Protein AF-A0A379T5A9-F1 (afdb_monomer_lite)

Radius of gyration: 20.95 Å; chains: 1; bounding box: 47×44×61 Å

Sequence (231 aa):
MHNWKPVWPDLYPALGKAYREINNYYNGSAKVDSKQEKVDFFVVNASKYSGHDLRKFFTHWGVDYSTDADNQITAMNLPQVIEPSGTVSATLEKRADQTQVEAYATIKNADTHYNTGFVTNTSTIGPTSLVWNGGLYQSTPLYVQVVDTKNRNFIVKLYGQRTAGYCEPYTLNTAGACNSGSDTTVTIRYDSSNNQDLPAGEYHGVLHLIARDWHNDNWSENVNFNIHINN

Organism: NCBI:txid59203

Structure (mmCIF, N/CA/C/O backbone):
data_AF-A0A379T5A9-F1
#
_entry.id   AF-A0A379T5A9-F1
#
loop_
_atom_site.group_PDB
_atom_site.id
_atom_site.type_symbol
_atom_site.label_atom_id
_atom_site.label_alt_id
_atom_site.label_comp_id
_atom_site.label_asym_id
_atom_site.label_entity_id
_atom_site.label_seq_id
_atom_site.pdbx_PDB_ins_code
_atom_site.Cartn_x
_atom_site.Cartn_y
_atom_site.Cartn_z
_atom_site.occupancy
_atom_site.B_iso_or_equiv
_atom_site.auth_seq_id
_atom_site.auth_comp_id
_atom_site.auth_asym_id
_atom_site.auth_atom_id
_atom_site.pdbx_PDB_model_num
ATOM 1 N N . MET A 1 1 ? 12.265 2.251 25.965 1.00 29.36 1 MET A N 1
ATOM 2 C CA . MET A 1 1 ? 10.854 1.895 25.709 1.00 29.36 1 MET A CA 1
ATOM 3 C C . MET A 1 1 ? 10.663 1.870 24.203 1.00 29.36 1 MET A C 1
ATOM 5 O O . MET A 1 1 ? 10.841 2.900 23.570 1.00 29.36 1 MET A O 1
ATOM 9 N N . HIS A 1 2 ? 10.457 0.692 23.616 1.00 28.67 2 HIS A N 1
ATOM 10 C CA . HIS A 1 2 ? 10.205 0.555 22.180 1.00 28.67 2 HIS A CA 1
ATOM 11 C C . HIS A 1 2 ? 8.736 0.932 21.943 1.00 28.67 2 HIS A C 1
ATOM 13 O O . HIS A 1 2 ? 7.848 0.210 22.390 1.00 28.67 2 HIS A O 1
ATOM 19 N N . ASN A 1 3 ? 8.478 2.080 21.313 1.00 32.59 3 ASN A N 1
ATOM 20 C CA . ASN A 1 3 ? 7.129 2.468 20.902 1.00 32.59 3 ASN A CA 1
ATOM 21 C C . ASN A 1 3 ? 6.697 1.558 19.750 1.00 32.59 3 ASN A C 1
ATOM 23 O O . ASN A 1 3 ? 6.966 1.840 18.584 1.00 32.59 3 ASN A O 1
ATOM 27 N N . TRP A 1 4 ? 6.057 0.443 20.092 1.00 38.91 4 TRP A N 1
ATOM 28 C CA . TRP A 1 4 ? 5.357 -0.408 19.140 1.00 38.91 4 TRP A CA 1
ATOM 29 C C . TRP A 1 4 ? 4.147 0.375 18.617 1.00 38.91 4 TRP A C 1
ATOM 31 O O . TRP A 1 4 ? 3.129 0.479 19.298 1.00 38.91 4 TRP A O 1
ATOM 41 N N . LYS A 1 5 ? 4.277 0.988 17.436 1.00 48.03 5 LYS A N 1
ATOM 42 C CA . LYS A 1 5 ? 3.122 1.454 16.663 1.00 48.03 5 LYS A CA 1
ATOM 43 C C . LYS A 1 5 ? 2.556 0.227 15.946 1.00 48.03 5 LYS A C 1
ATOM 45 O O . LYS A 1 5 ? 3.288 -0.343 15.135 1.00 48.03 5 LYS A O 1
ATOM 50 N N . PRO A 1 6 ? 1.333 -0.230 16.258 1.00 47.47 6 PRO A N 1
ATOM 51 C CA . PRO A 1 6 ? 0.761 -1.373 15.564 1.00 47.47 6 PRO A CA 1
ATOM 52 C C . PRO A 1 6 ? 0.611 -1.033 14.079 1.00 47.47 6 PRO A C 1
ATOM 54 O O . PRO A 1 6 ? 0.178 0.062 13.725 1.00 47.47 6 PRO A O 1
ATOM 57 N N . VAL A 1 7 ? 1.010 -1.957 13.209 1.00 52.88 7 VAL A N 1
ATOM 58 C CA . VAL A 1 7 ? 0.712 -1.874 11.775 1.00 52.88 7 VAL A CA 1
ATOM 59 C C . VAL A 1 7 ? -0.714 -2.374 11.537 1.00 52.88 7 VAL A C 1
ATOM 61 O O . VAL A 1 7 ? -1.228 -3.187 12.302 1.00 52.88 7 VAL A O 1
ATOM 64 N N . TRP A 1 8 ? -1.361 -1.923 10.463 1.00 54.84 8 TRP A N 1
ATOM 65 C CA . TRP A 1 8 ? -2.753 -2.270 10.138 1.00 54.84 8 TRP A CA 1
ATOM 66 C C . TRP A 1 8 ? -3.128 -3.772 10.223 1.00 54.84 8 TRP A C 1
ATOM 68 O O . TRP A 1 8 ? -4.222 -4.057 10.713 1.00 54.84 8 TRP A O 1
ATOM 78 N N . PRO A 1 9 ? -2.282 -4.752 9.834 1.00 56.28 9 PRO A N 1
ATOM 79 C CA . PRO A 1 9 ? -2.601 -6.174 10.012 1.00 56.28 9 PRO A CA 1
ATOM 80 C C . PRO A 1 9 ? -2.749 -6.612 11.477 1.00 56.28 9 PRO A C 1
ATOM 82 O O . PRO A 1 9 ? -3.478 -7.563 11.754 1.00 56.28 9 PRO A O 1
ATOM 85 N N . ASP A 1 10 ? -2.104 -5.917 12.418 1.00 70.94 10 ASP A N 1
ATOM 86 C CA . ASP A 1 10 ? -2.148 -6.238 13.850 1.00 70.94 10 ASP A CA 1
ATOM 87 C C . ASP A 1 10 ? -3.349 -5.603 14.567 1.00 70.94 10 ASP A C 1
ATOM 89 O O . ASP A 1 10 ? -3.632 -5.941 15.721 1.00 70.94 10 ASP A O 1
ATOM 93 N N . LEU A 1 11 ? -4.101 -4.729 13.886 1.00 83.06 11 LEU A N 1
ATOM 94 C CA . LEU A 1 11 ? -5.266 -4.045 14.445 1.00 83.06 11 LEU A CA 1
ATOM 95 C C . LEU A 1 11 ? -6.321 -5.040 14.946 1.00 83.06 11 LEU A C 1
ATOM 97 O O . LEU A 1 11 ? -6.749 -4.962 16.097 1.00 83.06 11 LEU A O 1
ATOM 101 N N . TYR A 1 12 ? -6.728 -6.000 14.111 1.00 85.69 12 TYR A N 1
ATOM 102 C CA . TYR A 1 12 ? -7.762 -6.972 14.480 1.00 85.69 12 TYR A CA 1
ATOM 103 C C . TYR A 1 12 ? -7.321 -7.936 15.593 1.00 85.69 12 TYR A C 1
ATOM 105 O O . TYR A 1 12 ? -8.091 -8.119 16.542 1.00 85.69 12 TYR A O 1
ATOM 113 N N . PRO A 1 13 ? -6.106 -8.524 15.560 1.00 88.25 13 PRO A N 1
ATOM 114 C CA . PRO A 1 13 ? -5.579 -9.274 16.697 1.00 88.25 13 PRO A CA 1
ATOM 115 C C . PRO A 1 13 ? -5.558 -8.468 18.005 1.00 88.25 13 PRO A C 1
ATOM 117 O O . PRO A 1 13 ? -5.985 -8.987 19.043 1.00 88.25 13 PRO A O 1
ATOM 120 N N . ALA A 1 14 ? -5.117 -7.204 17.962 1.00 88.50 14 ALA A N 1
ATOM 121 C CA . ALA A 1 14 ? -5.070 -6.325 19.130 1.00 88.50 14 ALA A CA 1
ATOM 122 C C . ALA A 1 14 ? -6.472 -6.006 19.669 1.00 88.50 14 ALA A C 1
ATOM 124 O O . ALA A 1 14 ? -6.720 -6.168 20.866 1.00 88.50 14 ALA A O 1
ATOM 125 N N . LEU A 1 15 ? -7.411 -5.650 18.787 1.00 90.69 15 LEU A N 1
ATOM 126 C CA . LEU A 1 15 ? -8.818 -5.421 19.125 1.00 90.69 15 LEU A CA 1
ATOM 127 C C . LEU A 1 15 ? -9.457 -6.655 19.760 1.00 90.69 15 LEU A C 1
ATOM 129 O O . LEU A 1 15 ? -10.094 -6.560 20.808 1.00 90.69 15 LEU A O 1
ATOM 133 N N . GLY A 1 16 ? -9.253 -7.829 19.158 1.00 90.00 16 GLY A N 1
ATOM 134 C CA . GLY A 1 16 ? -9.783 -9.086 19.672 1.00 90.00 16 GLY A CA 1
ATOM 135 C C . GLY A 1 16 ? -9.216 -9.437 21.048 1.00 90.00 16 GLY A C 1
ATOM 136 O O . GLY A 1 16 ? -9.950 -9.920 21.909 1.00 90.00 16 GLY A O 1
ATOM 137 N N . LYS A 1 17 ? -7.923 -9.180 21.283 1.00 90.75 17 LYS A N 1
ATOM 138 C CA . LYS A 1 17 ? -7.303 -9.350 22.604 1.00 90.75 17 LYS A CA 1
ATOM 139 C C . LYS A 1 17 ? -7.925 -8.404 23.633 1.00 90.75 17 LYS A C 1
ATOM 141 O O . LYS A 1 17 ? -8.392 -8.884 24.662 1.00 90.75 17 LYS A O 1
ATOM 146 N N . ALA A 1 18 ? -8.004 -7.112 23.322 1.00 90.88 18 ALA A N 1
ATOM 147 C CA . ALA A 1 18 ? -8.580 -6.105 24.209 1.00 90.88 18 ALA A CA 1
ATOM 148 C C . ALA A 1 18 ? -10.040 -6.422 24.571 1.00 90.88 18 ALA A C 1
ATOM 150 O O . ALA A 1 18 ? -10.434 -6.329 25.732 1.00 90.88 18 ALA A O 1
ATOM 151 N N . TYR A 1 19 ? -10.831 -6.866 23.588 1.00 91.06 19 TYR A N 1
ATOM 152 C CA . TYR A 1 19 ? -12.233 -7.224 23.800 1.00 91.06 19 TYR A CA 1
ATOM 153 C C . TYR A 1 19 ? -12.397 -8.438 24.725 1.00 91.06 19 TYR A C 1
ATOM 155 O O . TYR A 1 19 ? -13.326 -8.485 25.532 1.00 91.06 19 TYR A O 1
ATOM 163 N N . ARG A 1 20 ? -11.491 -9.423 24.646 1.00 89.94 20 ARG A N 1
ATOM 164 C CA . ARG A 1 20 ? -11.485 -10.575 25.563 1.00 89.94 20 ARG A CA 1
ATOM 165 C C . ARG A 1 20 ? -11.057 -10.194 26.977 1.00 89.94 20 ARG A C 1
ATOM 167 O O . ARG A 1 20 ? -11.597 -10.743 27.929 1.00 89.94 20 ARG A O 1
ATOM 174 N N . GLU A 1 21 ? -10.090 -9.291 27.111 1.00 89.38 21 GLU A N 1
ATOM 175 C CA . GLU A 1 21 ? -9.590 -8.840 28.414 1.00 89.38 21 GLU A CA 1
ATOM 176 C C . GLU A 1 21 ? -10.656 -8.057 29.182 1.00 89.38 21 GLU A C 1
ATOM 178 O O . GLU A 1 21 ? -10.905 -8.366 30.346 1.00 89.38 21 GLU A O 1
ATOM 183 N N . ILE A 1 22 ? -11.340 -7.111 28.528 1.00 87.00 22 ILE A N 1
ATOM 184 C CA . ILE A 1 22 ? -12.376 -6.310 29.192 1.0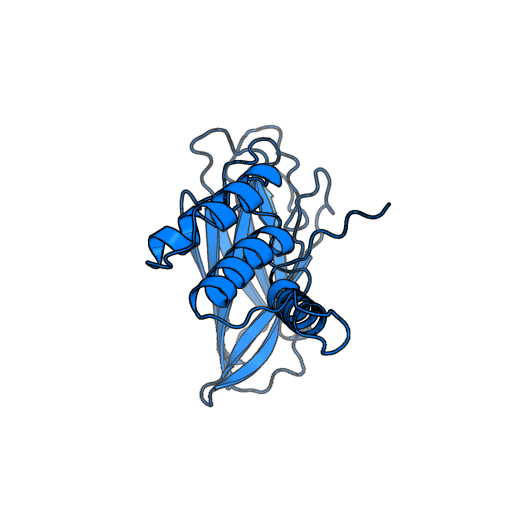0 87.00 22 ILE A CA 1
ATOM 185 C C . ILE A 1 22 ? -13.580 -7.165 29.611 1.00 87.00 22 ILE A C 1
ATOM 187 O O . ILE A 1 22 ? -14.061 -7.036 30.728 1.00 87.00 22 ILE A O 1
ATOM 191 N N . ASN A 1 23 ? -13.993 -8.122 28.772 1.00 85.19 23 ASN A N 1
ATOM 192 C CA . ASN A 1 23 ? -15.114 -9.021 29.062 1.00 85.19 23 ASN A CA 1
ATOM 193 C C . ASN A 1 23 ? -14.723 -10.260 29.880 1.00 85.19 23 ASN A C 1
ATOM 195 O O . ASN A 1 23 ? -15.533 -11.178 30.040 1.00 85.19 23 ASN A O 1
ATOM 199 N N . ASN A 1 24 ? -13.492 -10.322 30.394 1.00 83.62 24 ASN A N 1
ATOM 200 C CA . ASN A 1 24 ? -13.083 -11.418 31.255 1.00 83.62 24 ASN A CA 1
ATOM 201 C C . ASN A 1 24 ? -13.974 -11.442 32.507 1.00 83.62 24 ASN A C 1
ATOM 203 O O . ASN A 1 24 ? -14.164 -10.425 33.171 1.00 83.62 24 ASN A O 1
ATOM 207 N N . TYR A 1 25 ? -14.504 -12.620 32.846 1.00 66.00 25 TYR A N 1
ATOM 208 C CA . TYR A 1 25 ? -15.375 -12.828 34.005 1.00 66.00 25 TYR A CA 1
ATOM 209 C C . TYR A 1 25 ? -14.767 -12.297 35.316 1.00 66.00 25 TYR A C 1
ATOM 211 O O . TYR A 1 25 ? -15.492 -11.805 36.177 1.00 66.00 25 TYR A O 1
ATOM 219 N N . TYR A 1 26 ? -13.438 -12.342 35.446 1.00 74.19 26 TYR A N 1
ATOM 220 C CA . TYR A 1 26 ? -12.717 -11.850 36.621 1.00 74.19 26 TYR A CA 1
ATOM 221 C C . TYR A 1 26 ? -12.540 -10.322 36.667 1.00 74.19 26 TYR A C 1
ATOM 223 O O . TYR A 1 26 ? -12.096 -9.806 37.688 1.00 74.19 26 TYR A O 1
ATOM 231 N N . ASN A 1 27 ? -12.902 -9.587 35.608 1.00 70.75 27 ASN A N 1
ATOM 232 C CA . ASN A 1 27 ? -12.751 -8.129 35.515 1.00 70.75 27 ASN A CA 1
ATOM 233 C C . ASN A 1 27 ? -13.951 -7.345 36.099 1.00 70.75 27 ASN A C 1
ATOM 235 O O . ASN A 1 27 ? -14.111 -6.146 35.871 1.00 70.75 27 ASN A O 1
ATOM 239 N N . GLY A 1 28 ? -14.814 -8.022 36.864 1.00 68.75 28 GLY A N 1
ATOM 240 C CA . GLY A 1 28 ? -15.939 -7.407 37.570 1.00 68.75 28 GLY A CA 1
ATOM 241 C C . GLY A 1 28 ? -17.056 -6.915 36.641 1.00 68.75 28 GLY A C 1
ATOM 242 O O . GLY A 1 28 ? -17.469 -7.620 35.719 1.00 68.75 28 GLY A O 1
ATOM 243 N N . SER A 1 29 ? -17.584 -5.719 36.924 1.00 61.94 29 SER A N 1
ATOM 244 C CA . SER A 1 29 ? -18.680 -5.073 36.181 1.00 61.94 29 SER A CA 1
ATOM 245 C C . SER A 1 29 ? -18.221 -4.236 34.982 1.00 61.94 29 SER A C 1
ATOM 247 O O . SER A 1 29 ? -19.061 -3.667 34.295 1.00 61.94 29 SER A O 1
ATOM 249 N N . ALA A 1 30 ? -16.913 -4.130 34.727 1.00 66.69 30 ALA A N 1
ATOM 250 C CA . ALA A 1 30 ? -16.360 -3.383 33.598 1.00 66.69 30 ALA A CA 1
ATOM 251 C C . ALA A 1 30 ? -16.464 -4.209 32.305 1.00 66.69 30 ALA A C 1
ATOM 253 O O . ALA A 1 30 ? -15.455 -4.652 31.762 1.00 66.69 30 ALA A O 1
ATOM 254 N N . LYS A 1 31 ? -17.693 -4.471 31.857 1.00 74.00 31 LYS A N 1
ATOM 255 C CA . LYS A 1 31 ? -17.998 -5.260 30.659 1.00 74.00 31 LYS A CA 1
ATOM 256 C C . LYS A 1 31 ? -18.554 -4.381 29.550 1.00 74.00 31 LYS A C 1
ATOM 258 O O . LYS A 1 31 ? -19.031 -3.279 29.788 1.00 74.00 31 LYS A O 1
ATOM 263 N N . VAL A 1 32 ? -18.468 -4.891 28.328 1.00 86.06 32 VAL A N 1
ATOM 264 C CA . VAL A 1 32 ? -18.953 -4.229 27.117 1.00 86.06 32 VAL A CA 1
ATOM 265 C C . VAL A 1 32 ? -20.188 -4.989 26.636 1.00 86.06 32 VAL A C 1
ATOM 267 O O . VAL A 1 32 ? -20.112 -5.828 25.730 1.00 86.06 32 VAL A O 1
ATOM 270 N N . ASP A 1 33 ? -21.325 -4.729 27.279 1.00 85.94 33 ASP A N 1
ATOM 271 C CA . ASP A 1 33 ? -22.504 -5.596 27.196 1.00 85.94 33 ASP A CA 1
ATOM 272 C C . ASP A 1 33 ? -23.563 -5.043 26.236 1.00 85.94 33 ASP A C 1
ATOM 274 O O . ASP A 1 33 ? -24.068 -5.762 25.359 1.00 85.94 33 ASP A O 1
ATOM 278 N N . SER A 1 34 ? -23.868 -3.752 26.355 1.00 91.56 34 SER A N 1
ATOM 279 C CA . SER A 1 34 ? -24.851 -3.065 25.525 1.00 91.56 34 SER A CA 1
ATOM 280 C C . SER A 1 34 ? -24.349 -2.834 24.097 1.00 91.56 34 SER A C 1
ATOM 282 O O . SER A 1 34 ? -23.154 -2.881 23.792 1.00 91.56 34 SER A O 1
ATOM 284 N N . LYS A 1 35 ? -25.286 -2.565 23.179 1.00 93.69 35 LYS A N 1
ATOM 285 C CA . LYS A 1 35 ? -24.948 -2.222 21.791 1.00 93.69 35 LYS A CA 1
ATOM 286 C C . LYS A 1 35 ? -24.061 -0.974 21.727 1.00 93.69 35 LYS A C 1
ATOM 288 O O . LYS A 1 35 ? -23.084 -0.990 20.985 1.00 93.69 35 LYS A O 1
ATOM 293 N N . GLN A 1 36 ? -24.385 0.064 22.503 1.00 95.94 36 GLN A N 1
ATOM 294 C CA . GLN A 1 36 ? -23.628 1.316 22.490 1.00 95.94 36 GLN A CA 1
ATOM 295 C C . GLN A 1 36 ? -22.216 1.116 23.039 1.00 95.94 36 GLN A C 1
ATOM 297 O O . GLN A 1 36 ? -21.262 1.518 22.388 1.00 95.94 36 GLN A O 1
ATOM 302 N N . GLU A 1 37 ? -22.063 0.397 24.155 1.00 93.62 37 GLU A N 1
ATOM 303 C CA . GLU A 1 37 ? -20.737 0.094 24.709 1.00 93.62 37 GLU A CA 1
ATOM 304 C C . GLU A 1 37 ? -19.868 -0.664 23.702 1.00 93.62 37 GLU A C 1
ATOM 306 O O . GLU A 1 37 ? -18.677 -0.391 23.600 1.00 93.62 37 GLU A O 1
ATOM 311 N N . LYS A 1 38 ? -20.438 -1.592 22.918 1.00 94.50 38 LYS A N 1
ATOM 312 C CA . LYS A 1 38 ? -19.692 -2.321 21.874 1.00 94.50 38 LYS A CA 1
ATOM 313 C C . LYS A 1 38 ? -19.219 -1.404 20.752 1.00 94.50 38 LYS A C 1
ATOM 315 O O . LYS A 1 38 ? -18.084 -1.555 20.301 1.00 94.50 38 LYS A O 1
ATOM 320 N N . VAL A 1 39 ? -20.069 -0.475 20.314 1.00 96.56 39 VAL A N 1
ATOM 321 C CA . VAL A 1 39 ? -19.708 0.532 19.306 1.00 96.56 39 VAL A CA 1
ATOM 322 C C . VAL A 1 39 ? -18.613 1.446 19.848 1.00 96.56 39 VAL A C 1
ATOM 324 O O . VAL A 1 39 ? -17.557 1.555 19.231 1.00 96.56 39 VAL A O 1
ATOM 327 N N . ASP A 1 40 ? -18.816 2.019 21.031 1.00 97.19 40 ASP A N 1
ATOM 328 C CA . ASP A 1 40 ? -17.869 2.925 21.680 1.00 97.19 40 ASP A CA 1
ATOM 329 C C . ASP A 1 40 ? -16.524 2.236 21.930 1.00 97.19 40 ASP A C 1
ATOM 331 O O . ASP A 1 40 ? -15.472 2.767 21.574 1.00 97.19 40 ASP A O 1
ATOM 335 N N . PHE A 1 41 ? -16.547 1.007 22.457 1.00 95.75 41 PHE A N 1
ATOM 336 C CA . PHE A 1 41 ? -15.352 0.192 22.650 1.00 95.75 41 PHE A CA 1
ATOM 337 C C . PHE A 1 41 ? -14.594 0.014 21.338 1.00 95.75 41 PHE A C 1
ATOM 339 O O . PHE A 1 41 ? -13.373 0.187 21.308 1.00 95.75 41 PHE A O 1
ATOM 346 N N . PHE A 1 42 ? -15.298 -0.348 20.263 1.00 95.81 42 PHE A N 1
ATOM 347 C CA . PHE A 1 42 ? -14.678 -0.572 18.965 1.00 95.81 42 PHE A CA 1
ATOM 348 C C . PHE A 1 42 ? -14.065 0.716 18.413 1.00 95.81 42 PHE A C 1
ATOM 350 O O . PHE A 1 42 ? -12.898 0.702 18.037 1.00 95.81 42 PHE A O 1
ATOM 357 N N . VAL A 1 43 ? -14.796 1.831 18.433 1.00 96.88 43 VAL A N 1
ATOM 358 C CA . VAL A 1 43 ? -14.342 3.124 17.898 1.00 96.88 43 VAL A CA 1
ATOM 359 C C . VAL A 1 43 ? -13.127 3.663 18.664 1.00 96.88 43 VAL A C 1
ATOM 361 O O . VAL A 1 43 ? -12.119 4.041 18.052 1.00 96.88 43 VAL A O 1
ATOM 364 N N . VAL A 1 44 ? -13.165 3.614 20.001 1.00 96.88 44 VAL A N 1
ATOM 365 C CA . VAL A 1 44 ? -12.054 4.034 20.871 1.00 96.88 44 VAL A CA 1
ATOM 366 C C . VAL A 1 44 ? -10.824 3.156 20.648 1.00 96.88 44 VAL A C 1
ATOM 368 O O . VAL A 1 44 ? -9.724 3.664 20.415 1.00 96.88 44 VAL A O 1
ATOM 371 N N . ASN A 1 45 ? -10.981 1.830 20.694 1.00 95.38 45 ASN A N 1
ATOM 372 C CA . ASN A 1 45 ? -9.837 0.927 20.591 1.00 95.38 45 ASN A CA 1
ATOM 373 C C . ASN A 1 45 ? -9.288 0.838 19.165 1.00 95.38 45 ASN A C 1
ATOM 375 O O . ASN A 1 45 ? -8.081 0.684 19.002 1.00 95.38 45 ASN A O 1
ATOM 379 N N . ALA A 1 46 ? -10.120 0.978 18.132 1.00 94.50 46 ALA A N 1
ATOM 380 C CA . ALA A 1 46 ? -9.641 1.018 16.756 1.00 94.50 46 ALA A CA 1
ATOM 381 C C . ALA A 1 46 ? -8.773 2.260 16.523 1.00 94.50 46 ALA A C 1
ATOM 383 O O . ALA A 1 46 ? -7.696 2.149 15.940 1.00 94.50 46 ALA A O 1
ATOM 384 N N . SER A 1 47 ? -9.177 3.416 17.060 1.00 94.50 47 SER A N 1
ATOM 385 C CA . SER A 1 47 ? -8.358 4.633 17.013 1.00 94.50 47 SER A CA 1
ATOM 386 C C . SER A 1 47 ? -7.041 4.433 17.772 1.00 94.50 47 SER A C 1
ATOM 388 O O . SER A 1 47 ? -5.952 4.594 17.223 1.00 94.50 47 SER A O 1
ATOM 390 N N . LYS A 1 48 ? -7.121 3.934 19.011 1.00 93.81 48 LYS A N 1
ATOM 391 C CA . LYS A 1 48 ? -5.951 3.637 19.849 1.00 93.81 48 LYS A CA 1
ATOM 392 C C . LYS A 1 48 ? -4.943 2.703 19.175 1.00 93.81 48 LYS A C 1
ATOM 394 O O . LYS A 1 48 ? -3.747 2.980 19.196 1.00 93.81 48 LYS A O 1
ATOM 399 N N . TYR A 1 49 ? -5.405 1.582 18.622 1.00 90.56 49 TYR A N 1
ATOM 400 C CA . TYR A 1 49 ? -4.528 0.554 18.061 1.00 90.56 49 TYR A CA 1
ATOM 401 C C . TYR A 1 49 ? -4.084 0.857 16.633 1.00 90.56 49 TYR A C 1
ATOM 403 O O . TYR A 1 49 ? -2.993 0.448 16.264 1.00 90.56 49 TYR A O 1
ATOM 411 N N . SER A 1 50 ? -4.858 1.602 15.843 1.00 87.38 50 SER A N 1
ATOM 412 C CA . SER A 1 50 ? -4.346 2.137 14.572 1.00 87.38 50 SER A CA 1
ATOM 413 C C . SER A 1 50 ? -3.303 3.238 14.795 1.00 87.38 50 SER A C 1
ATOM 415 O O . SER A 1 50 ? -2.483 3.495 13.920 1.00 87.38 50 SER A O 1
ATOM 417 N N . GLY A 1 51 ? -3.320 3.886 15.967 1.00 88.06 51 GLY A N 1
ATOM 418 C CA . GLY A 1 51 ? -2.474 5.038 16.267 1.00 88.06 51 GLY A CA 1
ATOM 419 C C . GLY A 1 51 ? -2.942 6.325 15.585 1.00 88.06 51 GLY A C 1
ATOM 420 O O . GLY A 1 51 ? -2.189 7.297 15.575 1.00 88.06 51 GLY A O 1
ATOM 421 N N . HIS A 1 52 ? -4.159 6.330 15.035 1.00 90.88 52 HIS A N 1
ATOM 422 C CA . HIS A 1 52 ? -4.778 7.461 14.357 1.00 90.88 52 HIS A CA 1
ATOM 423 C C . HIS A 1 52 ? -6.170 7.737 14.919 1.00 90.88 52 HIS A C 1
ATOM 425 O O . HIS A 1 52 ? -6.877 6.839 15.368 1.00 90.88 52 HIS A O 1
ATOM 431 N N . ASP A 1 53 ? -6.585 8.994 14.868 1.00 94.50 53 ASP A N 1
ATOM 432 C CA . ASP A 1 53 ? -7.965 9.369 15.141 1.00 94.50 53 ASP A CA 1
ATOM 433 C C . ASP A 1 53 ? -8.858 8.926 13.971 1.00 94.50 53 ASP A C 1
ATOM 435 O O . ASP A 1 53 ? -8.792 9.486 12.873 1.00 94.50 53 ASP A O 1
ATOM 439 N N . LEU A 1 54 ? -9.680 7.897 14.201 1.00 94.94 54 LEU A N 1
ATOM 440 C CA . LEU A 1 54 ? -10.568 7.316 13.192 1.00 94.94 54 LEU A CA 1
ATOM 441 C C . LEU A 1 54 ? -11.995 7.878 13.249 1.00 94.94 54 LEU A C 1
ATOM 443 O O . LEU A 1 54 ? -12.877 7.367 12.559 1.00 94.94 54 LEU A O 1
ATOM 447 N N . ARG A 1 55 ? -12.259 8.926 14.038 1.00 96.12 55 ARG A N 1
ATOM 448 C CA . ARG A 1 55 ? -13.614 9.481 14.188 1.00 96.12 55 ARG A CA 1
ATOM 449 C C . ARG A 1 55 ? -14.240 9.876 12.857 1.00 96.12 55 ARG A C 1
ATOM 451 O O . ARG A 1 55 ? -15.334 9.420 12.550 1.00 96.12 55 ARG A O 1
ATOM 458 N N . LYS A 1 56 ? -13.513 10.615 12.009 1.00 93.62 56 LYS A N 1
ATOM 459 C CA . LYS A 1 56 ? -13.988 10.987 10.661 1.00 93.62 56 LYS A CA 1
ATOM 460 C C . LYS A 1 56 ? -14.366 9.772 9.811 1.00 93.62 56 LYS A C 1
ATOM 462 O O . LYS A 1 56 ? -15.386 9.804 9.128 1.00 93.62 56 LYS A O 1
ATOM 467 N N . PHE A 1 57 ? -13.567 8.704 9.876 1.00 92.50 57 PHE A N 1
ATOM 468 C CA . PHE A 1 57 ? -13.847 7.452 9.174 1.00 92.50 57 PHE A CA 1
ATOM 469 C C . PHE A 1 57 ? -15.160 6.831 9.665 1.00 92.50 57 PHE A C 1
ATOM 471 O O . PHE A 1 57 ? -16.021 6.493 8.858 1.00 92.50 57 PHE A O 1
ATOM 478 N N . PHE A 1 58 ? -15.354 6.732 10.980 1.00 95.38 58 PHE A N 1
ATOM 479 C CA . PHE A 1 58 ? -16.576 6.167 11.553 1.00 95.38 58 PHE A CA 1
ATOM 480 C C . PHE A 1 58 ? -17.817 7.012 11.258 1.00 95.38 58 PHE A C 1
ATOM 482 O O . PHE A 1 58 ? -18.840 6.456 10.860 1.00 95.38 58 PHE A O 1
ATOM 489 N N . THR A 1 59 ? -17.710 8.339 11.345 1.00 95.06 59 THR A N 1
ATOM 490 C CA . THR A 1 59 ? -18.788 9.261 10.962 1.00 95.06 59 THR A CA 1
ATOM 491 C C . THR A 1 59 ? -19.159 9.108 9.488 1.00 95.06 59 THR A C 1
ATOM 493 O O . THR A 1 59 ? -20.342 9.063 9.161 1.00 95.06 59 THR A O 1
ATOM 496 N N . HIS A 1 60 ? -18.174 8.974 8.591 1.00 92.62 60 HIS A N 1
ATOM 497 C CA . HIS A 1 60 ? -18.424 8.758 7.162 1.00 92.62 60 HIS A CA 1
ATOM 498 C C . HIS A 1 60 ? -19.223 7.471 6.895 1.00 92.62 60 HIS A C 1
ATOM 500 O O . HIS A 1 60 ? -20.088 7.450 6.024 1.00 92.62 60 HIS A O 1
ATOM 506 N N . TRP A 1 61 ? -18.979 6.420 7.681 1.00 93.75 61 TRP A N 1
ATOM 507 C CA . TRP A 1 61 ? -19.702 5.147 7.599 1.00 93.75 61 TRP A CA 1
ATOM 508 C C . TRP A 1 61 ? -21.001 5.099 8.422 1.00 93.75 61 TRP A C 1
ATOM 510 O O . TRP A 1 61 ? -21.626 4.042 8.501 1.00 93.75 61 TRP A O 1
ATOM 520 N N . GLY A 1 62 ? -21.426 6.216 9.024 1.00 96.12 62 GLY A N 1
ATOM 521 C CA . GLY A 1 62 ? -22.660 6.288 9.813 1.00 96.12 62 GLY A CA 1
ATOM 522 C C . GLY A 1 62 ? -22.613 5.473 11.110 1.00 96.12 62 GLY A C 1
ATOM 523 O O . GLY A 1 62 ? -23.628 4.928 11.538 1.00 96.12 62 GLY A O 1
ATOM 524 N N . VAL A 1 63 ? -21.429 5.324 11.709 1.00 97.19 63 VAL A N 1
ATOM 525 C CA . VAL A 1 63 ? -21.262 4.656 13.003 1.00 97.19 63 VAL A CA 1
ATOM 526 C C . VAL A 1 63 ? -21.469 5.676 14.121 1.00 97.19 63 VAL A C 1
ATOM 528 O O . VAL A 1 63 ? -20.595 6.498 14.385 1.00 97.19 63 VAL A O 1
ATOM 531 N N . ASP A 1 64 ? -22.612 5.588 14.800 1.00 96.12 64 ASP A N 1
ATOM 532 C CA . ASP A 1 64 ? -22.972 6.480 15.908 1.00 96.12 64 ASP A CA 1
ATOM 533 C C . ASP A 1 64 ? -22.290 6.053 17.222 1.00 96.12 64 ASP A C 1
ATOM 535 O O . ASP A 1 64 ? -22.736 5.130 17.912 1.00 96.12 64 ASP A O 1
ATOM 539 N N . TYR A 1 65 ? -21.198 6.731 17.580 1.00 97.19 65 TYR A N 1
ATOM 540 C CA . TYR A 1 65 ? -20.502 6.573 18.862 1.00 97.19 65 TYR A CA 1
ATOM 541 C C . TYR A 1 65 ? -20.862 7.701 19.842 1.00 97.19 65 TYR A C 1
ATOM 543 O O . TYR A 1 65 ? -21.269 8.792 19.440 1.00 97.19 65 TYR A O 1
ATOM 551 N N . SER A 1 66 ? -20.743 7.438 21.144 1.00 97.69 66 SER A N 1
ATOM 552 C CA . SER A 1 66 ? -21.152 8.382 22.189 1.00 97.69 66 SER A CA 1
ATOM 553 C C . SER A 1 66 ? -20.174 9.549 22.380 1.00 97.69 66 SER A C 1
ATOM 555 O O . SER A 1 66 ? -18.999 9.486 22.009 1.00 97.69 66 SER A O 1
ATOM 557 N N . THR A 1 67 ? -20.636 10.607 23.054 1.00 97.62 67 THR A N 1
ATOM 558 C CA . THR A 1 67 ? -19.783 11.719 23.510 1.00 97.62 67 THR A CA 1
ATOM 559 C C . THR A 1 67 ? -18.642 11.240 24.413 1.00 97.62 67 THR A C 1
ATOM 561 O O . THR A 1 67 ? -17.546 11.795 24.371 1.00 97.62 67 THR A O 1
ATOM 564 N N . ASP A 1 68 ? -18.855 10.187 25.204 1.00 96.81 68 ASP A N 1
ATOM 565 C CA . ASP A 1 68 ? -17.809 9.631 26.065 1.00 96.81 68 ASP A CA 1
ATOM 566 C C . ASP A 1 68 ? -16.709 8.949 25.245 1.00 96.81 68 ASP A C 1
ATOM 568 O O . ASP A 1 68 ? -15.527 9.080 25.572 1.00 96.81 68 ASP A O 1
ATOM 572 N N . ALA A 1 69 ? -17.068 8.263 24.156 1.00 97.50 69 ALA A N 1
ATOM 573 C CA . ALA A 1 69 ? -16.099 7.730 23.201 1.00 97.50 69 ALA A CA 1
ATOM 574 C C . ALA A 1 69 ? -15.324 8.856 22.496 1.00 97.50 69 ALA A C 1
ATOM 576 O O . ALA A 1 69 ? -14.101 8.772 22.361 1.00 97.50 69 ALA A O 1
ATOM 577 N N . ASP A 1 70 ? -16.011 9.936 22.110 1.00 97.81 70 ASP A N 1
ATOM 578 C CA . ASP A 1 70 ? -15.383 11.116 21.507 1.00 97.81 70 ASP A CA 1
ATOM 579 C C . ASP A 1 70 ? -14.350 11.769 22.443 1.00 97.81 70 ASP A C 1
ATOM 581 O O . ASP A 1 70 ? -13.205 12.018 22.050 1.00 97.81 70 ASP A O 1
ATOM 585 N N . ASN A 1 71 ? -14.720 11.962 23.711 1.00 98.06 71 ASN A N 1
ATOM 586 C CA . ASN A 1 71 ? -13.843 12.511 24.743 1.00 98.06 71 ASN A CA 1
ATOM 587 C C . ASN A 1 71 ? -12.619 11.618 24.984 1.00 98.06 71 ASN A C 1
ATOM 589 O O . ASN A 1 71 ? -11.500 12.122 25.110 1.00 98.06 71 ASN A O 1
ATOM 593 N N . GLN A 1 72 ? -12.806 10.293 25.011 1.00 97.75 72 GLN A N 1
ATOM 594 C CA . GLN A 1 72 ? -11.705 9.339 25.158 1.00 97.75 72 GLN A CA 1
ATOM 595 C C . GLN A 1 72 ? -10.711 9.430 24.000 1.00 97.75 72 GLN A C 1
ATOM 597 O O . GLN A 1 72 ? -9.508 9.457 24.247 1.00 97.75 72 GLN A O 1
ATOM 602 N N . ILE A 1 73 ? -11.184 9.505 22.753 1.00 97.31 73 ILE A N 1
ATOM 603 C CA . ILE A 1 73 ? -10.304 9.631 21.581 1.00 97.31 73 ILE A CA 1
ATOM 604 C C . ILE A 1 73 ? -9.607 10.994 21.575 1.00 97.31 73 ILE A C 1
ATOM 606 O O . ILE A 1 73 ? -8.399 11.062 21.351 1.00 97.31 73 ILE A O 1
ATOM 610 N N . THR A 1 74 ? -10.329 12.070 21.901 1.00 97.19 74 THR A N 1
ATOM 611 C CA . THR A 1 74 ? -9.757 13.419 22.029 1.00 97.19 74 THR A CA 1
ATOM 612 C C . THR A 1 74 ? -8.611 13.446 23.043 1.00 97.19 74 THR A C 1
ATOM 614 O O . THR A 1 74 ? -7.546 13.995 22.759 1.00 97.19 74 THR A O 1
ATOM 617 N N . ALA A 1 75 ? -8.776 12.784 24.192 1.00 97.69 75 ALA A N 1
ATOM 618 C CA . ALA A 1 75 ? -7.748 12.700 25.228 1.00 97.69 75 ALA A CA 1
ATOM 619 C C . ALA A 1 75 ? -6.479 11.939 24.791 1.00 97.69 75 ALA A C 1
ATOM 621 O O . ALA A 1 75 ? -5.421 12.134 25.389 1.00 97.69 75 ALA A O 1
ATOM 622 N N . MET A 1 76 ? -6.551 11.092 23.755 1.00 96.75 76 MET A N 1
ATOM 623 C CA . MET A 1 76 ? -5.381 10.377 23.227 1.00 96.75 76 MET A CA 1
ATOM 624 C C . MET A 1 76 ? -4.478 11.257 22.352 1.00 96.75 76 MET A C 1
ATOM 626 O O . MET A 1 76 ? -3.340 10.863 22.100 1.00 96.75 76 MET A O 1
ATOM 630 N N . ASN A 1 77 ? -4.960 12.422 21.894 1.00 94.88 77 ASN A N 1
ATOM 631 C CA . ASN A 1 77 ? -4.223 13.349 21.026 1.00 94.88 77 ASN A CA 1
ATOM 632 C C . ASN A 1 77 ? -3.573 12.645 19.813 1.00 94.88 77 ASN A C 1
ATOM 634 O O . ASN A 1 77 ? -2.392 12.837 19.511 1.00 94.88 77 ASN A O 1
ATOM 638 N N . LEU A 1 78 ? -4.336 11.759 19.163 1.00 92.12 78 LEU A N 1
ATOM 639 C CA . LEU A 1 78 ? -3.863 10.979 18.021 1.00 92.12 78 LEU A CA 1
ATOM 640 C C . LEU A 1 78 ? -3.804 11.846 16.754 1.00 92.12 78 LEU A C 1
ATOM 642 O O . LEU A 1 78 ? -4.676 12.695 16.549 1.00 92.12 78 LEU A O 1
ATOM 646 N N . PRO A 1 79 ? -2.822 11.618 15.866 1.00 89.81 79 PRO A N 1
ATOM 647 C CA . PRO A 1 79 ? -2.814 12.255 14.557 1.00 89.81 79 PRO A CA 1
ATOM 648 C C . PRO A 1 79 ? -4.042 11.830 13.744 1.00 89.81 79 PRO A C 1
ATOM 650 O O . PRO A 1 79 ? -4.506 10.692 13.838 1.00 89.81 79 PRO A O 1
ATOM 653 N N . GLN A 1 80 ? -4.546 12.730 12.902 1.00 88.75 80 GLN A N 1
ATOM 654 C CA . GLN A 1 80 ? -5.596 12.386 11.943 1.00 88.75 80 GLN A CA 1
ATOM 655 C C . GLN A 1 80 ? -5.072 11.374 10.913 1.00 88.75 80 GLN A C 1
ATOM 657 O O . GLN A 1 80 ? -3.865 11.264 10.676 1.00 88.75 80 GLN A O 1
ATOM 662 N N . VAL A 1 81 ? -5.984 10.626 10.295 1.00 87.06 81 VAL A N 1
ATOM 663 C CA . VAL A 1 81 ? -5.662 9.865 9.084 1.00 87.06 81 VAL A CA 1
ATOM 664 C C . VAL A 1 81 ? -5.349 10.856 7.964 1.00 87.06 81 VAL A C 1
ATOM 666 O O . VAL A 1 81 ? -6.085 11.823 7.769 1.00 87.06 81 VAL A O 1
ATOM 669 N N . ILE A 1 82 ? -4.254 10.621 7.242 1.00 86.19 82 ILE A N 1
ATOM 670 C CA . ILE A 1 82 ? -3.932 11.393 6.043 1.00 86.19 82 ILE A CA 1
ATOM 671 C C . ILE A 1 82 ? -4.881 10.922 4.943 1.00 86.19 82 ILE A C 1
ATOM 673 O O . ILE A 1 82 ? -4.843 9.757 4.547 1.00 86.19 82 ILE A O 1
ATOM 677 N N . GLU A 1 83 ? -5.742 11.814 4.467 1.00 86.56 83 GLU A N 1
ATOM 678 C CA . GLU A 1 83 ? -6.557 11.551 3.285 1.00 86.56 83 GLU A CA 1
ATOM 679 C C . GLU A 1 83 ? -5.662 11.674 2.041 1.00 86.56 83 GLU A C 1
ATOM 681 O O . GLU A 1 83 ? -5.002 12.706 1.875 1.00 86.56 83 GLU A O 1
ATOM 686 N N . PRO A 1 84 ? -5.585 10.644 1.178 1.00 90.19 84 PRO A N 1
ATOM 687 C CA . PRO A 1 84 ? -4.800 10.734 -0.044 1.00 90.19 84 PRO A CA 1
ATOM 688 C C . PRO A 1 84 ? -5.320 11.864 -0.934 1.00 90.19 84 PRO A C 1
ATOM 690 O O . PRO A 1 84 ? -6.504 11.902 -1.267 1.00 90.19 84 PRO A O 1
ATOM 693 N N . SER A 1 85 ? -4.434 12.767 -1.346 1.00 91.44 85 SER A N 1
ATOM 694 C CA . SER A 1 85 ? -4.768 13.904 -2.215 1.00 91.44 85 SER A CA 1
ATOM 695 C C . SER A 1 85 ? -4.979 13.491 -3.673 1.00 91.44 85 SER A C 1
ATOM 697 O O . SER A 1 85 ? -5.556 14.240 -4.460 1.00 91.44 85 SER A O 1
ATOM 699 N N . GLY A 1 86 ? -4.533 12.287 -4.032 1.00 92.81 86 GLY A N 1
ATOM 700 C CA . GLY A 1 86 ? -4.564 11.776 -5.389 1.00 92.81 86 GLY A CA 1
ATOM 701 C C . GLY A 1 86 ? -4.358 10.270 -5.463 1.00 92.81 86 GLY A C 1
ATOM 702 O O . GLY A 1 86 ? -4.131 9.569 -4.469 1.00 92.81 86 GLY A O 1
ATOM 703 N N . THR A 1 87 ? -4.492 9.749 -6.677 1.00 95.94 87 THR A N 1
ATOM 704 C CA . THR A 1 87 ? -4.192 8.357 -7.001 1.00 95.94 87 THR A CA 1
ATOM 705 C C . THR A 1 87 ? -3.541 8.288 -8.373 1.00 95.94 87 THR A C 1
ATOM 707 O O . THR A 1 87 ? -4.109 8.761 -9.356 1.00 95.94 87 THR A O 1
ATOM 710 N N . VAL A 1 88 ? -2.383 7.638 -8.444 1.00 96.25 88 VAL A N 1
ATOM 711 C CA . VAL A 1 88 ? -1.727 7.253 -9.695 1.00 96.25 88 VAL A CA 1
ATOM 712 C C . VAL A 1 88 ? -1.818 5.739 -9.835 1.00 96.25 88 VAL A C 1
ATOM 714 O O . VAL A 1 88 ? -1.781 4.995 -8.853 1.00 96.25 88 VAL A O 1
ATOM 717 N N . SER A 1 89 ? -1.996 5.251 -11.059 1.00 97.62 89 SER A N 1
ATOM 718 C CA . SER A 1 89 ? -2.077 3.817 -11.323 1.00 97.62 89 SER A CA 1
ATOM 719 C C . SER A 1 89 ? -1.273 3.421 -12.550 1.00 97.62 89 SER A C 1
ATOM 721 O O . SER A 1 89 ? -1.193 4.170 -13.520 1.00 97.62 89 SER A O 1
ATOM 723 N N . ALA A 1 90 ? -0.698 2.227 -12.496 1.00 98.44 90 ALA A N 1
ATOM 724 C CA . ALA A 1 90 ? 0.019 1.592 -13.591 1.00 98.44 90 ALA A CA 1
ATOM 725 C C . ALA A 1 90 ? -0.355 0.108 -13.668 1.00 98.44 90 ALA A C 1
ATOM 727 O O . ALA A 1 90 ? -0.949 -0.443 -12.740 1.00 98.44 90 ALA A O 1
ATOM 728 N N . THR A 1 91 ? -0.010 -0.542 -14.778 1.00 98.50 91 THR A N 1
ATOM 729 C CA . THR A 1 91 ? -0.240 -1.980 -14.963 1.00 98.50 91 THR A CA 1
ATOM 730 C C . THR A 1 91 ? 1.090 -2.680 -15.191 1.00 98.50 91 THR A C 1
ATOM 732 O O . THR A 1 91 ? 1.873 -2.258 -16.039 1.00 98.50 91 THR A O 1
ATOM 735 N N . LEU A 1 92 ? 1.340 -3.733 -14.416 1.00 98.56 92 LEU A N 1
ATOM 736 C CA . LEU A 1 92 ? 2.434 -4.671 -14.611 1.00 98.56 92 LEU A CA 1
ATOM 737 C C . LEU A 1 92 ? 1.882 -5.894 -15.338 1.00 98.56 92 LEU A C 1
ATOM 739 O O . LEU A 1 92 ? 1.147 -6.680 -14.748 1.00 98.56 92 LEU A O 1
ATOM 743 N N . GLU A 1 93 ? 2.248 -6.021 -16.609 1.00 98.31 93 GLU A N 1
ATOM 744 C CA . GLU A 1 93 ? 1.752 -7.047 -17.525 1.00 98.31 93 GLU A CA 1
ATOM 745 C C . GLU A 1 93 ? 2.898 -7.995 -17.902 1.00 98.31 93 GLU A C 1
ATOM 747 O O . GLU A 1 93 ? 3.807 -7.601 -18.636 1.00 98.31 93 GLU A O 1
ATOM 752 N N . LYS A 1 94 ? 2.869 -9.239 -17.415 1.00 97.94 94 LYS A N 1
ATOM 753 C CA . LYS A 1 94 ? 3.826 -10.294 -17.789 1.00 97.94 94 LYS A CA 1
ATOM 754 C C . LYS A 1 94 ? 3.160 -11.303 -18.710 1.00 97.94 94 LYS A C 1
ATOM 756 O O . LYS A 1 94 ? 2.250 -12.013 -18.291 1.00 97.94 94 LYS A O 1
ATOM 761 N N . ARG A 1 95 ? 3.662 -11.427 -19.941 1.00 96.88 95 ARG A N 1
ATOM 762 C CA . ARG A 1 95 ? 3.228 -12.446 -20.913 1.00 96.88 95 ARG A CA 1
ATOM 763 C C . ARG A 1 95 ? 3.996 -13.760 -20.748 1.00 96.88 95 ARG A C 1
ATOM 765 O O . ARG A 1 95 ? 5.118 -13.778 -20.242 1.00 96.88 95 ARG A O 1
ATOM 772 N N . ALA A 1 96 ? 3.414 -14.864 -21.212 1.00 93.88 96 ALA A N 1
ATOM 773 C CA . ALA A 1 96 ? 3.990 -16.207 -21.072 1.00 93.88 96 ALA A CA 1
ATOM 774 C C . ALA A 1 96 ? 5.417 -16.332 -21.647 1.00 93.88 96 ALA A C 1
ATOM 776 O O . ALA A 1 96 ? 6.249 -17.031 -21.080 1.00 93.88 96 ALA A O 1
ATOM 777 N N . ASP A 1 97 ? 5.727 -15.602 -22.719 1.00 94.94 97 ASP A N 1
ATOM 778 C CA . ASP A 1 97 ? 7.028 -15.591 -23.398 1.00 94.94 97 ASP A CA 1
ATOM 779 C C . ASP A 1 97 ? 8.094 -14.710 -22.721 1.00 94.94 97 ASP A C 1
ATOM 781 O O . ASP A 1 97 ? 9.258 -14.722 -23.122 1.00 94.94 97 ASP A O 1
ATOM 785 N N . GLN A 1 98 ? 7.722 -13.953 -21.687 1.00 96.94 98 GLN A N 1
ATOM 786 C CA . GLN A 1 98 ? 8.618 -13.051 -20.971 1.00 96.94 98 GLN A CA 1
ATOM 787 C C . GLN A 1 98 ? 9.060 -13.658 -19.642 1.00 96.94 98 GLN A C 1
ATOM 789 O O . GLN A 1 98 ? 8.257 -14.220 -18.901 1.00 96.94 98 GLN A O 1
ATOM 794 N N . THR A 1 99 ? 10.333 -13.481 -19.295 1.00 96.75 99 THR A N 1
ATOM 795 C CA . THR A 1 99 ? 10.871 -13.881 -17.985 1.00 96.75 99 THR A CA 1
ATOM 796 C C . THR A 1 99 ? 10.900 -12.728 -16.984 1.00 96.75 99 THR A C 1
ATOM 798 O O . THR A 1 99 ? 10.879 -12.975 -15.778 1.00 96.75 99 THR A O 1
ATOM 801 N N . GLN A 1 100 ? 10.901 -11.483 -17.465 1.00 97.38 100 GLN A N 1
ATOM 802 C CA . GLN A 1 100 ? 11.011 -10.266 -16.667 1.00 97.38 100 GLN A CA 1
ATOM 803 C C . GLN A 1 100 ? 10.199 -9.136 -17.303 1.00 97.38 100 GLN A C 1
ATOM 805 O O . GLN A 1 100 ? 10.224 -8.981 -18.524 1.00 97.38 100 GLN A O 1
ATOM 810 N N . VAL A 1 101 ? 9.520 -8.334 -16.476 1.00 98.44 101 VAL A N 1
ATOM 811 C CA . VAL A 1 101 ? 8.826 -7.108 -16.909 1.00 98.44 101 VAL A CA 1
ATOM 812 C C . VAL A 1 101 ? 8.950 -6.008 -15.859 1.00 98.44 101 VAL A C 1
ATOM 814 O O . VAL A 1 101 ? 9.125 -6.295 -14.671 1.00 98.44 101 VAL A O 1
ATOM 817 N N . GLU A 1 102 ? 8.800 -4.759 -16.290 1.00 98.50 102 GLU A N 1
ATOM 818 C CA . GLU A 1 102 ? 8.746 -3.587 -15.418 1.00 98.50 102 GLU A CA 1
ATOM 819 C C . GLU A 1 102 ? 7.497 -2.746 -15.705 1.00 98.50 102 GLU A C 1
ATOM 821 O O . GLU A 1 102 ? 6.999 -2.703 -16.830 1.00 98.50 102 GLU A O 1
ATOM 826 N N . ALA A 1 103 ? 7.011 -2.062 -14.675 1.00 98.50 103 ALA A N 1
ATOM 827 C CA . ALA A 1 103 ? 5.974 -1.046 -14.761 1.00 98.50 103 ALA A CA 1
ATOM 828 C C . ALA A 1 103 ? 6.389 0.183 -13.953 1.00 98.50 103 ALA A C 1
ATOM 830 O O . ALA A 1 103 ? 7.099 0.068 -12.950 1.00 98.50 103 ALA A O 1
ATOM 831 N N . TYR A 1 104 ? 5.899 1.353 -14.361 1.00 97.81 104 TYR A N 1
ATOM 832 C CA . TYR A 1 104 ? 6.293 2.632 -13.775 1.00 97.81 104 TYR A CA 1
ATOM 833 C C . TYR A 1 104 ? 5.069 3.469 -13.424 1.00 97.81 104 TYR A C 1
ATOM 835 O O . TYR A 1 104 ? 4.110 3.523 -14.192 1.00 97.81 104 TYR A O 1
ATOM 843 N N . ALA A 1 105 ? 5.133 4.160 -12.292 1.00 96.88 105 ALA A N 1
ATOM 844 C CA . ALA A 1 105 ? 4.184 5.203 -11.926 1.00 96.88 105 ALA A CA 1
ATOM 845 C C . ALA A 1 105 ? 4.956 6.434 -11.451 1.00 96.88 105 ALA A C 1
ATOM 847 O O . ALA A 1 105 ? 5.956 6.312 -10.743 1.00 96.88 105 ALA A O 1
ATOM 848 N N . THR A 1 106 ? 4.494 7.619 -11.838 1.00 93.75 106 THR A N 1
ATOM 849 C CA . THR A 1 106 ? 5.190 8.876 -11.557 1.00 93.75 106 THR A CA 1
ATOM 850 C C . THR A 1 106 ? 4.291 9.802 -10.756 1.00 93.75 106 THR A C 1
ATOM 852 O O . THR A 1 106 ? 3.204 10.154 -11.209 1.00 93.75 106 THR A O 1
ATOM 855 N N . ILE A 1 107 ? 4.782 10.231 -9.596 1.00 91.38 107 ILE A N 1
ATOM 856 C CA . ILE A 1 107 ? 4.229 11.354 -8.844 1.00 91.38 107 ILE A CA 1
ATOM 857 C C . ILE A 1 107 ? 4.781 12.631 -9.460 1.00 91.38 107 ILE A C 1
ATOM 859 O O . ILE A 1 107 ? 6.001 12.840 -9.510 1.00 91.38 107 ILE A O 1
ATOM 863 N N . LYS A 1 108 ? 3.869 13.466 -9.958 1.00 87.06 108 LYS A N 1
ATOM 864 C CA . LYS A 1 108 ? 4.225 14.762 -10.519 1.00 87.06 108 LYS A CA 1
ATOM 865 C C . LYS A 1 108 ? 4.664 15.700 -9.418 1.00 87.06 108 LYS A C 1
ATOM 867 O O . LYS A 1 108 ? 4.026 15.826 -8.379 1.00 87.06 108 LYS A O 1
ATOM 872 N N . ASN A 1 109 ? 5.749 16.398 -9.690 1.00 76.25 109 ASN A N 1
ATOM 873 C CA . ASN A 1 109 ? 6.265 17.424 -8.817 1.00 76.25 109 ASN A CA 1
ATOM 874 C C . ASN A 1 109 ? 5.490 18.732 -9.017 1.00 76.25 109 ASN A C 1
ATOM 876 O O . ASN A 1 109 ? 6.018 19.704 -9.554 1.00 76.25 109 ASN A O 1
ATOM 880 N N . ALA A 1 110 ? 4.205 18.720 -8.661 1.00 62.66 110 ALA A N 1
ATOM 881 C CA . ALA A 1 110 ? 3.342 19.884 -8.813 1.00 62.66 110 ALA A CA 1
ATOM 882 C C . ALA A 1 110 ? 3.559 20.913 -7.690 1.00 62.66 110 ALA A C 1
ATOM 884 O O . ALA A 1 110 ? 3.506 22.103 -7.967 1.00 62.66 110 ALA A O 1
ATOM 885 N N . ASP A 1 111 ? 3.896 20.480 -6.466 1.00 59.41 111 ASP A N 1
ATOM 886 C CA . ASP A 1 111 ? 3.839 21.345 -5.278 1.00 59.41 111 ASP A CA 1
ATOM 887 C C . ASP A 1 111 ? 4.876 20.974 -4.194 1.00 59.41 111 ASP A C 1
ATOM 889 O O . ASP A 1 111 ? 4.535 20.675 -3.055 1.00 59.41 111 ASP A O 1
ATOM 893 N N . THR A 1 112 ? 6.177 21.007 -4.499 1.00 66.88 112 THR A N 1
ATOM 894 C CA . THR A 1 112 ? 7.274 20.894 -3.501 1.00 66.88 112 THR A CA 1
ATOM 895 C C . THR A 1 112 ? 7.503 19.535 -2.814 1.00 66.88 112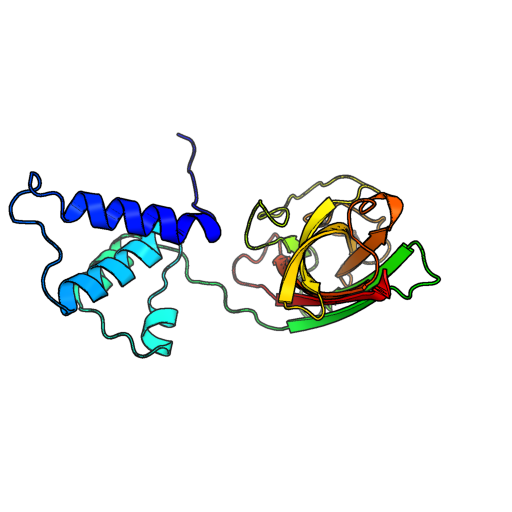 THR A C 1
ATOM 897 O O . THR A 1 112 ? 8.323 19.445 -1.901 1.00 66.88 112 THR A O 1
ATOM 900 N N . HIS A 1 113 ? 6.883 18.450 -3.289 1.00 77.75 113 HIS A N 1
ATOM 901 C CA . HIS A 1 113 ? 7.067 17.083 -2.762 1.00 77.75 113 HIS A CA 1
ATOM 902 C C . HIS A 1 113 ? 8.343 16.391 -3.285 1.00 77.75 113 HIS A C 1
ATOM 904 O O . HIS A 1 113 ? 8.327 15.253 -3.767 1.00 77.75 113 HIS A O 1
ATOM 910 N N . TYR A 1 114 ? 9.477 17.092 -3.227 1.00 81.12 114 TYR A N 1
ATOM 911 C CA . TYR A 1 114 ? 10.761 16.629 -3.770 1.00 81.12 114 TYR A CA 1
ATOM 912 C C . TYR A 1 114 ? 11.343 15.435 -3.001 1.00 81.12 114 TYR A C 1
ATOM 914 O O . TYR A 1 114 ? 12.170 14.681 -3.526 1.00 81.12 114 TYR A O 1
ATOM 922 N N . ASN A 1 115 ? 10.907 15.255 -1.755 1.00 90.00 115 ASN A N 1
ATOM 923 C CA . ASN A 1 115 ? 11.372 14.221 -0.848 1.00 90.00 115 ASN A CA 1
ATOM 924 C C . ASN A 1 115 ? 10.368 13.072 -0.758 1.00 90.00 115 ASN A C 1
ATOM 926 O O . ASN A 1 115 ? 10.175 12.470 0.300 1.00 90.00 115 ASN A O 1
ATOM 930 N N . THR A 1 116 ? 9.740 12.763 -1.893 1.00 92.44 116 THR A N 1
ATOM 931 C CA . THR A 1 116 ? 8.806 11.650 -2.006 1.00 92.44 116 THR A CA 1
ATOM 932 C C . THR A 1 116 ? 9.548 10.317 -2.030 1.00 92.44 116 THR A C 1
ATOM 934 O O . THR A 1 116 ? 10.454 10.103 -2.843 1.00 92.44 116 THR A O 1
ATOM 937 N N . GLY A 1 117 ? 9.108 9.398 -1.175 1.00 95.12 117 GLY A N 1
ATOM 938 C CA . GLY A 1 117 ? 9.393 7.970 -1.270 1.00 95.12 117 GLY A CA 1
ATOM 939 C C . GLY A 1 117 ? 8.104 7.159 -1.157 1.00 95.12 117 GLY A C 1
ATOM 940 O O . GLY A 1 117 ? 7.032 7.703 -0.882 1.00 95.12 117 GLY A O 1
ATOM 941 N N . PHE A 1 118 ? 8.202 5.847 -1.364 1.00 97.69 118 PHE A N 1
ATOM 942 C CA . PHE A 1 118 ? 7.032 4.972 -1.381 1.00 97.69 118 PHE A CA 1
ATOM 943 C C . PHE A 1 118 ? 7.098 3.944 -0.258 1.00 97.69 118 PHE A C 1
ATOM 945 O O . PHE A 1 118 ? 8.114 3.280 -0.041 1.00 97.69 118 PHE A O 1
ATOM 952 N N . VAL A 1 119 ? 5.991 3.813 0.461 1.00 97.62 119 VAL A N 1
ATOM 953 C CA . VAL A 1 119 ? 5.822 2.870 1.567 1.00 97.62 119 VAL A CA 1
ATOM 954 C C . VAL A 1 119 ? 4.585 2.011 1.338 1.00 97.62 119 VAL A C 1
ATOM 956 O O . VAL A 1 119 ? 3.830 2.198 0.389 1.00 97.62 119 VAL A O 1
ATOM 959 N N . THR A 1 120 ? 4.378 1.046 2.217 1.00 95.69 120 THR A N 1
ATOM 960 C CA . THR A 1 120 ? 3.231 0.143 2.241 1.00 95.69 120 THR A CA 1
ATOM 961 C C . THR A 1 120 ? 2.512 0.276 3.581 1.00 95.69 120 THR A C 1
ATOM 963 O O . THR A 1 120 ? 3.064 0.803 4.548 1.00 95.69 120 THR A O 1
ATOM 966 N N . ASN A 1 121 ? 1.291 -0.248 3.666 1.00 87.00 121 ASN A N 1
ATOM 967 C CA . ASN A 1 121 ? 0.528 -0.270 4.919 1.00 87.00 121 ASN A CA 1
ATOM 968 C C . ASN A 1 121 ? 1.045 -1.297 5.944 1.00 87.00 121 ASN A C 1
ATOM 970 O O . ASN A 1 121 ? 0.653 -1.253 7.111 1.00 87.00 121 ASN A O 1
ATOM 974 N N . THR A 1 122 ? 1.889 -2.245 5.523 1.00 86.69 122 THR A N 1
ATOM 975 C CA . THR A 1 122 ? 2.348 -3.356 6.363 1.00 86.69 122 THR A CA 1
ATOM 976 C C . THR A 1 122 ? 3.735 -3.852 5.977 1.00 86.69 122 THR A C 1
ATOM 978 O O . THR A 1 122 ? 4.037 -4.044 4.801 1.00 86.69 122 THR A O 1
ATOM 981 N N . SER A 1 123 ? 4.526 -4.187 6.999 1.00 91.19 123 SER A N 1
ATOM 982 C CA . SER A 1 123 ? 5.846 -4.809 6.867 1.00 91.19 123 SER A CA 1
ATOM 983 C C . SER A 1 123 ? 5.823 -6.165 6.158 1.00 91.19 123 SER A C 1
ATOM 985 O O . SER A 1 123 ? 6.857 -6.610 5.667 1.00 91.19 123 SER A O 1
ATOM 987 N N . THR A 1 124 ? 4.659 -6.818 6.075 1.00 90.44 124 THR A N 1
ATOM 988 C CA . THR A 1 124 ? 4.489 -8.069 5.322 1.00 90.44 124 THR A CA 1
ATOM 989 C C . THR A 1 124 ? 4.534 -7.862 3.809 1.00 90.44 124 THR A C 1
ATOM 991 O O . THR A 1 124 ? 4.925 -8.782 3.097 1.00 90.44 124 THR A O 1
ATOM 994 N N . ILE A 1 125 ? 4.154 -6.676 3.320 1.00 96.00 125 ILE A N 1
ATOM 995 C CA . ILE A 1 125 ? 4.208 -6.322 1.895 1.00 96.00 125 ILE A CA 1
ATOM 996 C C . ILE A 1 125 ? 5.535 -5.634 1.585 1.00 96.00 125 ILE A C 1
ATOM 998 O O . ILE A 1 125 ? 6.170 -5.974 0.592 1.00 96.00 125 ILE A O 1
ATOM 1002 N N . GLY A 1 126 ? 5.962 -4.676 2.412 1.00 96.88 126 GLY A N 1
ATOM 1003 C CA . GLY A 1 126 ? 7.164 -3.881 2.171 1.00 96.88 126 GLY A CA 1
ATOM 1004 C C . GLY A 1 126 ? 7.460 -2.891 3.303 1.00 96.88 126 GLY A C 1
ATOM 1005 O O . GLY A 1 126 ? 6.905 -3.005 4.391 1.00 96.88 126 GLY A O 1
ATOM 1006 N N . PRO A 1 127 ? 8.339 -1.897 3.100 1.00 96.88 127 PRO A N 1
ATOM 1007 C CA . PRO A 1 127 ? 8.644 -0.905 4.131 1.00 96.88 127 PRO A CA 1
ATOM 1008 C C . PRO A 1 127 ? 7.409 -0.063 4.476 1.00 96.88 127 PRO A C 1
ATOM 1010 O O . PRO A 1 127 ? 6.630 0.282 3.591 1.00 96.88 127 PRO A O 1
ATOM 1013 N N . THR A 1 128 ? 7.245 0.308 5.746 1.00 94.88 128 THR A N 1
ATOM 1014 C CA . THR A 1 128 ? 6.115 1.127 6.242 1.00 94.88 128 THR A CA 1
ATOM 1015 C C . THR A 1 128 ? 6.514 2.554 6.616 1.00 94.88 128 THR A C 1
ATOM 1017 O O . THR A 1 128 ? 5.676 3.365 7.007 1.00 94.88 128 THR A O 1
ATOM 1020 N N . SER A 1 129 ? 7.798 2.882 6.503 1.00 94.56 129 SER A N 1
ATOM 1021 C CA . SER A 1 129 ? 8.343 4.198 6.820 1.00 94.56 129 SER A CA 1
ATOM 1022 C C . SER A 1 129 ? 9.363 4.621 5.778 1.00 94.56 129 SER A C 1
ATOM 1024 O O . SER A 1 129 ? 10.085 3.786 5.223 1.00 94.56 129 SER A O 1
ATOM 1026 N N . LEU A 1 130 ? 9.448 5.927 5.549 1.00 96.44 130 LEU A N 1
ATOM 1027 C CA . LEU A 1 130 ? 10.504 6.509 4.737 1.00 96.44 130 LEU A CA 1
ATOM 1028 C C . LEU A 1 130 ? 11.860 6.372 5.435 1.00 96.44 130 LEU A C 1
ATOM 1030 O O . LEU A 1 130 ? 11.945 6.303 6.663 1.00 96.44 130 LEU A O 1
ATOM 1034 N N . VAL A 1 131 ? 12.924 6.398 4.639 1.00 96.69 131 VAL A N 1
ATOM 1035 C CA . VAL A 1 131 ? 14.301 6.610 5.097 1.00 96.69 131 VAL A CA 1
ATOM 1036 C C . VAL A 1 131 ? 14.926 7.729 4.277 1.00 96.69 131 VAL A C 1
ATOM 1038 O O . VAL A 1 131 ? 14.685 7.829 3.076 1.00 96.69 131 VAL A O 1
ATOM 1041 N N . TRP A 1 132 ? 15.743 8.572 4.906 1.00 94.12 132 TRP A N 1
ATOM 1042 C CA . TRP A 1 132 ? 16.404 9.656 4.180 1.00 94.12 132 TRP A CA 1
ATOM 1043 C C . TRP A 1 132 ? 17.414 9.106 3.164 1.00 94.12 132 TRP A C 1
ATOM 1045 O O . TRP A 1 132 ? 17.326 9.399 1.976 1.00 94.12 132 TRP A O 1
ATOM 1055 N N . ASN A 1 133 ? 18.311 8.231 3.627 1.00 91.50 133 ASN A N 1
ATOM 1056 C CA . ASN A 1 133 ? 19.336 7.586 2.809 1.00 91.50 133 ASN A CA 1
ATOM 1057 C C . A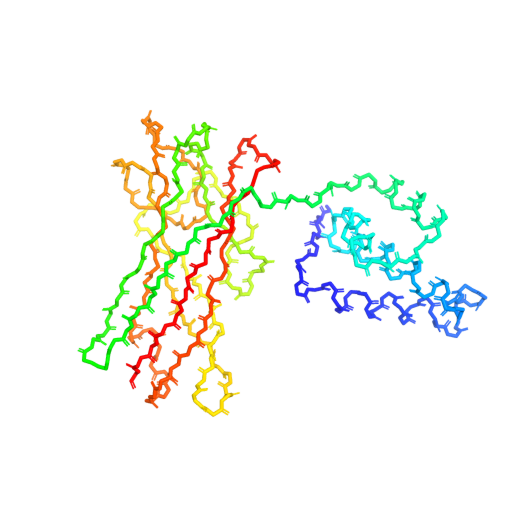SN A 1 133 ? 19.054 6.085 2.715 1.00 91.50 133 ASN A C 1
ATOM 1059 O O . ASN A 1 133 ? 19.309 5.344 3.665 1.00 91.50 133 ASN A O 1
ATOM 1063 N N . GLY A 1 134 ? 18.520 5.647 1.578 1.00 93.69 134 GLY A N 1
ATOM 1064 C CA . GLY A 1 134 ? 18.360 4.232 1.261 1.00 93.69 134 GLY A CA 1
ATOM 1065 C C . GLY A 1 134 ? 19.510 3.674 0.423 1.00 93.69 134 GLY A C 1
ATOM 1066 O O . GLY A 1 134 ? 20.500 4.354 0.151 1.00 93.69 134 GLY A O 1
ATOM 1067 N N . GLY A 1 135 ? 19.384 2.415 0.007 1.00 95.19 135 GLY A N 1
ATOM 1068 C CA . GLY A 1 135 ? 20.409 1.731 -0.779 1.00 95.19 135 GLY A CA 1
ATOM 1069 C C . GLY A 1 135 ? 20.435 2.215 -2.229 1.00 95.19 135 GLY A C 1
ATOM 1070 O O . GLY A 1 135 ? 19.459 2.035 -2.954 1.00 95.19 135 GLY A O 1
ATOM 1071 N N . LEU A 1 136 ? 21.557 2.792 -2.659 1.00 95.31 136 LEU A N 1
ATOM 1072 C CA . LEU A 1 136 ? 21.815 3.182 -4.049 1.00 95.31 136 LEU A CA 1
ATOM 1073 C C . LEU A 1 136 ? 21.916 1.940 -4.954 1.00 95.31 136 LEU A C 1
ATOM 1075 O O . LEU A 1 136 ? 22.589 0.974 -4.594 1.00 95.31 136 LEU A O 1
ATOM 1079 N N . TYR A 1 137 ? 21.246 1.960 -6.110 1.00 95.69 137 TYR A N 1
ATOM 1080 C CA . TYR A 1 137 ? 21.106 0.846 -7.063 1.00 95.69 137 TYR A CA 1
ATOM 1081 C C . TYR A 1 137 ? 20.540 -0.456 -6.473 1.00 95.69 137 TYR A C 1
ATOM 1083 O O . TYR A 1 137 ? 20.559 -1.502 -7.120 1.00 95.69 137 TYR A O 1
ATOM 1091 N N . GLN A 1 138 ? 19.994 -0.406 -5.259 1.00 97.12 138 GLN A N 1
ATOM 1092 C CA . GLN A 1 138 ? 19.360 -1.551 -4.620 1.00 97.12 138 GLN A CA 1
ATOM 1093 C C . GLN A 1 138 ? 17.857 -1.531 -4.875 1.00 97.12 138 GLN A C 1
ATOM 1095 O O . GLN A 1 138 ? 17.249 -0.476 -5.064 1.00 97.12 138 GLN A O 1
ATOM 1100 N N . SER A 1 139 ? 17.252 -2.714 -4.885 1.00 97.19 139 SER A N 1
ATOM 1101 C CA . SER A 1 139 ? 15.806 -2.870 -5.007 1.00 97.19 139 SER A CA 1
ATOM 1102 C C . SER A 1 139 ? 15.207 -3.361 -3.696 1.00 97.19 139 SER A C 1
ATOM 1104 O O . SER A 1 139 ? 15.786 -4.191 -2.998 1.00 97.19 139 SER A O 1
ATOM 1106 N N . THR A 1 140 ? 14.021 -2.866 -3.373 1.00 98.50 140 THR A N 1
ATOM 1107 C CA . THR A 1 140 ? 13.252 -3.291 -2.206 1.00 98.50 140 THR A CA 1
ATOM 1108 C C . THR A 1 140 ? 12.378 -4.484 -2.589 1.00 98.50 140 THR A C 1
ATOM 1110 O O . THR A 1 140 ? 11.584 -4.347 -3.520 1.00 98.50 140 THR A O 1
ATOM 1113 N N . PRO A 1 141 ? 12.481 -5.644 -1.917 1.00 98.38 141 PRO A N 1
ATOM 1114 C CA . PRO A 1 141 ? 11.554 -6.741 -2.155 1.00 98.38 141 PRO A CA 1
ATOM 1115 C C . PRO A 1 141 ? 10.150 -6.352 -1.685 1.00 98.38 141 PRO A C 1
ATOM 1117 O O . PRO A 1 141 ? 9.989 -5.753 -0.620 1.00 98.38 141 PRO A O 1
ATOM 1120 N N . LEU A 1 142 ? 9.152 -6.716 -2.480 1.00 98.69 142 LEU A N 1
ATOM 1121 C CA . LEU A 1 142 ? 7.739 -6.523 -2.191 1.00 98.69 142 LEU A CA 1
ATOM 1122 C C . LEU A 1 142 ? 7.002 -7.850 -2.347 1.00 98.69 142 LEU A C 1
ATOM 1124 O O . LEU A 1 142 ? 7.298 -8.610 -3.267 1.00 98.69 142 LEU A O 1
ATOM 1128 N N . TYR A 1 143 ? 6.035 -8.115 -1.477 1.00 98.12 143 TYR A N 1
ATOM 1129 C CA . TYR A 1 143 ? 5.255 -9.353 -1.493 1.00 98.12 143 TYR A CA 1
ATOM 1130 C C . TYR A 1 143 ? 3.783 -9.023 -1.666 1.00 98.12 143 TYR A C 1
ATOM 1132 O O . TYR A 1 143 ? 3.168 -8.404 -0.801 1.00 98.12 143 TYR A O 1
ATOM 1140 N N . VAL A 1 144 ? 3.222 -9.422 -2.801 1.00 97.06 144 VAL A N 1
ATOM 1141 C CA . VAL A 1 144 ? 1.850 -9.088 -3.176 1.00 97.06 144 VAL A CA 1
ATOM 1142 C C . VAL A 1 144 ? 1.019 -10.348 -3.322 1.00 97.06 144 VAL A C 1
ATOM 1144 O O . VAL A 1 144 ? 1.463 -11.338 -3.901 1.00 97.06 144 VAL A O 1
ATOM 1147 N N . GLN A 1 145 ? -0.195 -10.309 -2.784 1.00 97.19 145 GLN A N 1
ATOM 1148 C CA . GLN A 1 145 ? -1.160 -11.373 -2.990 1.00 97.19 145 GLN A CA 1
ATOM 1149 C C . GLN A 1 145 ? -1.792 -11.232 -4.375 1.00 97.19 145 GLN A C 1
ATOM 1151 O O . GLN A 1 145 ? -2.302 -10.171 -4.733 1.00 97.19 145 GLN A O 1
ATOM 1156 N N . VAL A 1 146 ? -1.777 -12.323 -5.128 1.00 97.62 146 VAL A N 1
ATOM 1157 C CA . VAL A 1 146 ? -2.470 -12.466 -6.407 1.00 97.62 146 VAL A CA 1
ATOM 1158 C C . VAL A 1 146 ? -3.427 -13.649 -6.336 1.00 97.62 146 VAL A C 1
ATOM 1160 O O . VAL A 1 146 ? -3.251 -14.561 -5.524 1.00 97.62 146 VAL A O 1
ATOM 1163 N N . VAL A 1 147 ? -4.439 -13.639 -7.192 1.00 98.06 147 VAL A N 1
ATOM 1164 C CA . VAL A 1 147 ? -5.403 -14.725 -7.349 1.00 98.06 147 VAL A CA 1
ATOM 1165 C C . VAL A 1 147 ? -5.313 -15.303 -8.746 1.00 98.06 147 VAL A C 1
ATOM 1167 O O . VAL A 1 147 ? -5.124 -14.564 -9.708 1.00 98.06 147 VAL A O 1
ATOM 1170 N N . ASP A 1 148 ? -5.449 -16.620 -8.858 1.00 97.50 148 ASP A N 1
ATOM 1171 C CA . ASP A 1 148 ? -5.611 -17.265 -10.159 1.00 97.50 148 ASP A CA 1
ATOM 1172 C C . ASP A 1 148 ? -7.077 -17.269 -10.622 1.00 97.50 148 ASP A C 1
ATOM 1174 O O . ASP A 1 148 ? -7.993 -16.871 -9.898 1.00 97.50 148 ASP A O 1
ATOM 1178 N N . THR A 1 149 ? -7.326 -17.808 -11.814 1.00 95.75 149 THR A N 1
ATOM 1179 C CA . THR A 1 149 ? -8.680 -17.973 -12.381 1.00 95.75 149 THR A CA 1
ATOM 1180 C C . THR A 1 149 ? -9.611 -18.877 -11.559 1.00 95.75 149 THR A C 1
ATOM 1182 O O . THR A 1 149 ? -10.814 -18.924 -11.813 1.00 95.75 149 THR A O 1
ATOM 1185 N N . LYS A 1 150 ? -9.084 -19.595 -10.558 1.00 96.38 150 LYS A N 1
ATOM 1186 C CA . LYS A 1 150 ? -9.835 -20.437 -9.614 1.00 96.38 150 LYS A CA 1
ATOM 1187 C C . LYS A 1 150 ? -9.993 -19.775 -8.241 1.00 96.38 150 LYS A C 1
ATOM 1189 O O . LYS A 1 150 ? -10.450 -20.439 -7.311 1.00 96.38 150 LYS A O 1
ATOM 1194 N N . ASN A 1 151 ? -9.635 -18.496 -8.103 1.00 94.75 151 ASN A N 1
ATOM 1195 C CA . ASN A 1 151 ? -9.644 -17.733 -6.853 1.00 94.75 151 ASN A CA 1
ATOM 1196 C C . ASN A 1 151 ? -8.738 -18.318 -5.754 1.00 94.75 151 ASN A C 1
ATOM 1198 O O . ASN A 1 151 ? -8.993 -18.136 -4.562 1.00 94.75 151 ASN A O 1
ATOM 1202 N N . ARG A 1 152 ? -7.679 -19.041 -6.129 1.00 96.06 152 ARG A N 1
ATOM 1203 C CA . ARG A 1 152 ? -6.648 -19.486 -5.185 1.00 96.06 152 ARG A CA 1
ATOM 1204 C C . ARG A 1 152 ? -5.652 -18.351 -4.971 1.00 96.06 152 ARG A C 1
ATOM 1206 O O . ARG A 1 152 ? -5.211 -17.735 -5.936 1.00 96.06 152 ARG A O 1
ATOM 1213 N N . ASN A 1 153 ? -5.289 -18.102 -3.715 1.00 96.06 153 ASN A N 1
ATOM 1214 C CA . ASN A 1 153 ? -4.346 -17.048 -3.345 1.00 96.06 153 ASN A CA 1
ATOM 1215 C C . ASN A 1 153 ? -2.898 -17.525 -3.477 1.00 96.06 153 ASN A C 1
ATOM 1217 O O . ASN A 1 153 ? -2.548 -18.596 -2.980 1.00 96.06 153 ASN A O 1
ATOM 1221 N N . PHE A 1 154 ? -2.054 -16.684 -4.063 1.00 97.56 154 PHE A N 1
ATOM 1222 C CA . PHE A 1 154 ? -0.611 -16.872 -4.160 1.00 97.56 154 PHE A CA 1
ATOM 1223 C C . PHE A 1 154 ? 0.099 -15.590 -3.746 1.00 97.56 154 PHE A C 1
ATOM 1225 O O . PHE A 1 154 ? -0.462 -14.502 -3.852 1.00 97.56 154 PHE A O 1
ATOM 1232 N N . ILE A 1 155 ? 1.340 -15.716 -3.286 1.00 97.69 155 ILE A N 1
ATOM 1233 C CA . ILE A 1 155 ? 2.207 -14.568 -3.033 1.00 97.69 155 ILE A CA 1
ATOM 1234 C C . ILE A 1 155 ? 3.223 -14.491 -4.163 1.00 97.69 155 ILE A C 1
ATOM 1236 O O . ILE A 1 155 ? 3.941 -15.453 -4.421 1.00 97.69 155 ILE A O 1
ATOM 1240 N N . VAL A 1 156 ? 3.288 -13.333 -4.807 1.00 98.19 156 VAL A N 1
ATOM 1241 C CA . VAL A 1 156 ? 4.298 -13.007 -5.809 1.00 98.19 156 VAL A CA 1
ATOM 1242 C C . VAL A 1 156 ? 5.312 -12.055 -5.195 1.00 98.19 156 VAL A C 1
ATOM 1244 O O . VAL A 1 156 ? 4.955 -11.078 -4.532 1.00 98.19 156 VAL A O 1
ATOM 1247 N N . LYS A 1 157 ? 6.592 -12.336 -5.432 1.00 98.56 157 LYS A N 1
ATOM 1248 C CA . LYS A 1 157 ? 7.702 -11.459 -5.085 1.00 98.56 157 LYS A CA 1
ATOM 1249 C C . LYS A 1 157 ? 7.991 -10.505 -6.240 1.00 98.56 157 LYS A C 1
ATOM 1251 O O . LYS A 1 157 ? 8.327 -10.927 -7.347 1.00 98.56 157 LYS A O 1
ATOM 1256 N N . LEU A 1 158 ? 7.898 -9.216 -5.948 1.00 98.75 158 LEU A N 1
ATOM 1257 C CA . LEU A 1 158 ? 8.254 -8.108 -6.827 1.00 98.75 158 LEU A CA 1
ATOM 1258 C C . LEU A 1 158 ? 9.460 -7.355 -6.259 1.00 98.75 158 LEU A C 1
ATOM 1260 O O . LEU A 1 158 ? 9.836 -7.531 -5.098 1.00 98.75 158 LEU A O 1
ATOM 1264 N N . TYR A 1 159 ? 10.055 -6.486 -7.069 1.00 98.69 159 TYR A N 1
ATOM 1265 C CA . TYR A 1 159 ? 11.102 -5.569 -6.631 1.00 98.69 159 TYR A CA 1
ATOM 1266 C C . TYR A 1 159 ? 10.743 -4.134 -6.989 1.00 98.69 159 TYR A C 1
ATOM 1268 O O . TYR A 1 159 ? 10.423 -3.843 -8.137 1.00 98.69 159 TYR A O 1
ATOM 1276 N N . GLY A 1 160 ? 10.808 -3.249 -5.998 1.00 98.38 160 GLY A N 1
ATOM 1277 C CA . GLY A 1 160 ? 10.534 -1.828 -6.146 1.00 98.38 160 GLY A CA 1
ATOM 1278 C C . GLY A 1 160 ? 11.795 -0.975 -6.073 1.00 98.38 160 GLY A C 1
ATOM 1279 O O . GLY A 1 160 ? 12.673 -1.218 -5.239 1.00 98.38 160 GLY A O 1
ATOM 1280 N N . GLN A 1 161 ? 11.866 0.050 -6.914 1.00 97.94 161 GLN A N 1
ATOM 1281 C CA . GLN A 1 161 ? 12.874 1.107 -6.851 1.00 97.94 161 GLN A CA 1
ATOM 1282 C C . GLN A 1 161 ? 12.220 2.474 -6.972 1.00 97.94 161 GLN A C 1
ATOM 1284 O O . GLN A 1 161 ? 11.145 2.613 -7.555 1.00 97.94 161 GLN A O 1
ATOM 1289 N N . ARG A 1 162 ? 12.892 3.480 -6.420 1.00 95.31 162 ARG A N 1
ATOM 1290 C CA . ARG A 1 162 ? 12.509 4.883 -6.523 1.00 95.31 162 ARG A CA 1
ATOM 1291 C C . ARG A 1 162 ? 13.590 5.647 -7.273 1.00 95.31 162 ARG A C 1
ATOM 1293 O O . ARG A 1 162 ? 14.766 5.536 -6.935 1.00 95.31 162 ARG A O 1
ATOM 1300 N N . THR A 1 163 ? 13.177 6.478 -8.218 1.00 93.00 163 THR A N 1
ATOM 1301 C CA . THR A 1 163 ? 14.034 7.400 -8.969 1.00 93.00 163 THR A CA 1
ATOM 1302 C C . THR A 1 163 ? 13.425 8.795 -8.902 1.00 93.00 163 THR A C 1
ATOM 1304 O O . THR A 1 163 ? 12.212 8.936 -9.019 1.00 93.00 163 THR A O 1
ATOM 1307 N N . ALA A 1 164 ? 14.242 9.829 -8.716 1.00 88.81 164 ALA A N 1
ATOM 1308 C CA . ALA A 1 164 ? 13.789 11.218 -8.754 1.00 88.81 164 ALA A CA 1
ATOM 1309 C C . ALA A 1 164 ? 14.678 12.031 -9.694 1.00 88.81 164 ALA A C 1
ATOM 1311 O O . ALA A 1 164 ? 15.887 12.142 -9.476 1.00 88.81 164 ALA A O 1
ATOM 1312 N N . GLY A 1 165 ? 14.075 12.562 -10.757 1.00 79.56 165 GLY A N 1
ATOM 1313 C CA . GLY A 1 165 ? 14.786 13.320 -11.787 1.00 79.56 165 GLY A CA 1
ATOM 1314 C C . GLY A 1 165 ? 15.917 12.534 -12.433 1.00 79.56 165 GLY A C 1
ATOM 1315 O O . GLY A 1 165 ? 15.702 11.438 -12.939 1.00 79.56 165 GLY A O 1
ATOM 1316 N N . TYR A 1 166 ? 17.117 13.119 -12.418 1.00 78.56 166 TYR A N 1
ATOM 1317 C CA . TYR A 1 166 ? 18.329 12.527 -12.994 1.00 78.56 166 TYR A CA 1
ATOM 1318 C C . TYR A 1 166 ? 19.168 11.738 -11.984 1.00 78.56 166 TYR A C 1
ATOM 1320 O O . TYR A 1 166 ? 20.254 11.287 -12.336 1.00 78.56 166 TYR A O 1
ATOM 1328 N N . CYS A 1 167 ? 18.703 11.596 -10.739 1.00 85.88 167 CYS A N 1
ATOM 1329 C CA . CYS A 1 167 ? 19.410 10.780 -9.761 1.00 85.88 167 CYS A CA 1
ATOM 1330 C C . CYS A 1 167 ? 19.291 9.300 -10.096 1.00 85.88 167 CYS A C 1
ATOM 1332 O O . CYS A 1 167 ? 18.315 8.830 -10.683 1.00 85.88 167 CYS A O 1
ATOM 1334 N N . GLU A 1 168 ? 20.288 8.560 -9.647 1.00 91.25 168 GLU A N 1
ATOM 1335 C CA . GLU A 1 168 ? 20.318 7.117 -9.703 1.00 91.25 168 GLU A CA 1
ATOM 1336 C C . GLU A 1 168 ? 19.129 6.490 -8.945 1.00 91.25 168 GLU A C 1
ATOM 1338 O O . GLU A 1 168 ? 18.578 7.099 -8.022 1.00 91.25 168 GLU A O 1
ATOM 1343 N N . PRO A 1 169 ? 18.715 5.259 -9.293 1.00 94.12 169 PRO A N 1
ATOM 1344 C CA . PRO A 1 169 ? 17.692 4.537 -8.546 1.00 94.12 169 PRO A CA 1
ATOM 1345 C C . PRO A 1 169 ? 18.142 4.198 -7.120 1.00 94.12 169 PRO A C 1
ATOM 1347 O O . PRO A 1 169 ? 19.267 3.750 -6.898 1.00 94.12 169 PRO A O 1
ATOM 1350 N N . TYR A 1 170 ? 17.224 4.310 -6.166 1.00 96.38 170 TYR A N 1
ATOM 1351 C CA . TYR A 1 170 ? 17.403 3.897 -4.775 1.00 96.38 170 TYR A CA 1
ATOM 1352 C C . TYR A 1 170 ? 16.335 2.878 -4.360 1.00 96.38 170 TYR A C 1
ATOM 1354 O O . TYR A 1 170 ? 15.345 2.652 -5.065 1.00 96.38 170 TYR A O 1
ATOM 1362 N N . THR A 1 171 ? 16.500 2.297 -3.169 1.00 97.62 171 THR A N 1
ATOM 1363 C CA . THR A 1 171 ? 15.440 1.533 -2.499 1.00 97.62 171 THR A CA 1
ATOM 1364 C C . THR A 1 171 ? 14.140 2.336 -2.421 1.00 97.62 171 THR A C 1
ATOM 1366 O O . THR A 1 171 ? 14.152 3.556 -2.252 1.00 97.62 171 THR A O 1
ATOM 1369 N N . LEU A 1 172 ? 13.013 1.636 -2.514 1.00 97.38 172 LEU A N 1
ATOM 1370 C CA . LEU A 1 172 ? 11.670 2.183 -2.719 1.00 97.38 172 LEU A CA 1
ATOM 1371 C C . LEU A 1 172 ? 11.262 3.301 -1.736 1.00 97.38 172 LEU A C 1
ATOM 1373 O O . LEU A 1 172 ? 10.673 4.301 -2.143 1.00 97.38 172 LEU A O 1
ATOM 1377 N N . ASN A 1 173 ? 11.592 3.150 -0.452 1.00 97.75 173 ASN A N 1
ATOM 1378 C CA . ASN A 1 173 ? 11.213 4.078 0.620 1.00 97.75 173 ASN A CA 1
ATOM 1379 C C . ASN A 1 173 ? 12.228 5.212 0.850 1.00 97.75 173 ASN A C 1
ATOM 1381 O O . ASN A 1 173 ? 12.188 5.868 1.892 1.00 97.75 173 AS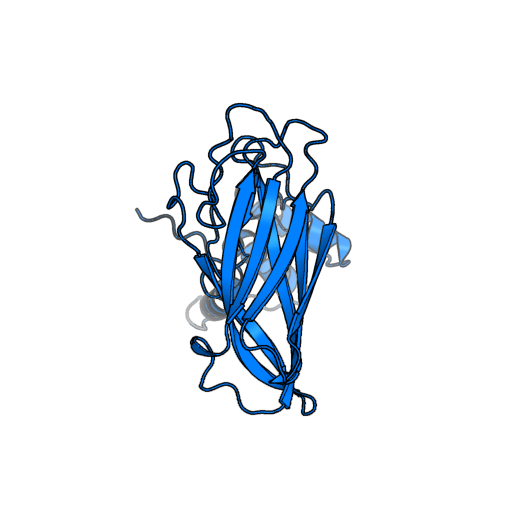N A O 1
ATOM 1385 N N . THR A 1 174 ? 13.152 5.429 -0.088 1.00 95.88 174 THR A N 1
ATOM 1386 C CA . THR A 1 174 ? 14.150 6.502 0.007 1.00 95.88 174 THR A CA 1
ATOM 1387 C C . THR A 1 174 ? 13.518 7.846 -0.307 1.00 95.88 174 THR A C 1
ATOM 1389 O O . THR A 1 174 ? 12.941 8.020 -1.378 1.00 95.88 174 THR A O 1
ATOM 1392 N N . ALA A 1 175 ? 13.682 8.799 0.603 1.00 93.00 175 ALA A N 1
ATOM 1393 C CA . ALA A 1 175 ? 13.113 10.134 0.504 1.00 93.00 175 ALA A CA 1
ATOM 1394 C C . ALA A 1 175 ? 14.155 11.232 0.235 1.00 93.00 175 ALA A C 1
ATOM 1396 O O . ALA A 1 175 ? 13.789 12.377 -0.018 1.00 93.00 175 ALA A O 1
ATOM 1397 N N . GLY A 1 176 ? 15.454 10.917 0.273 1.00 89.00 176 GLY A N 1
ATOM 1398 C CA . GLY A 1 176 ? 16.508 11.857 -0.105 1.00 89.00 176 GLY A CA 1
ATOM 1399 C C . GLY A 1 176 ? 16.264 12.408 -1.513 1.00 89.00 176 GLY A C 1
ATOM 1400 O O . GLY A 1 176 ? 16.150 11.645 -2.475 1.00 89.00 176 GLY A O 1
ATOM 1401 N N . ALA A 1 177 ? 16.111 13.725 -1.634 1.00 76.44 177 ALA A N 1
ATOM 1402 C CA . ALA A 1 177 ? 15.833 14.374 -2.911 1.00 76.44 177 ALA A CA 1
ATOM 1403 C C . ALA A 1 177 ? 17.070 14.394 -3.813 1.00 76.44 177 ALA A C 1
ATOM 1405 O O . ALA A 1 177 ? 18.210 14.382 -3.349 1.00 76.44 177 ALA A O 1
ATOM 1406 N N . CYS A 1 178 ? 16.818 14.488 -5.116 1.00 76.25 178 CYS A N 1
ATOM 1407 C CA . CYS A 1 178 ? 17.835 14.898 -6.070 1.00 76.25 178 CYS A CA 1
ATOM 1408 C C . CYS A 1 178 ? 18.021 16.424 -5.998 1.00 76.25 178 CYS A C 1
ATOM 1410 O O . CYS A 1 178 ? 17.057 17.144 -5.742 1.00 76.25 178 CYS A O 1
ATOM 1412 N N . ASN A 1 179 ? 19.234 16.934 -6.245 1.00 66.12 179 ASN A N 1
ATOM 1413 C CA . ASN A 1 179 ? 19.533 18.375 -6.138 1.00 66.12 179 ASN A CA 1
ATOM 1414 C C . ASN A 1 179 ? 18.647 19.264 -7.036 1.00 66.12 179 ASN A C 1
ATOM 1416 O O . ASN A 1 179 ? 18.451 20.439 -6.735 1.00 66.12 179 ASN A O 1
ATOM 1420 N N . SER A 1 180 ? 18.103 18.721 -8.126 1.00 62.59 180 SER A N 1
ATOM 1421 C CA . SER A 1 180 ? 17.063 19.359 -8.929 1.00 62.59 180 SER A CA 1
ATOM 1422 C C . SER A 1 180 ? 15.713 18.730 -8.591 1.00 62.59 180 SER A C 1
ATOM 1424 O O . SER A 1 180 ? 15.421 17.593 -8.971 1.00 62.59 180 SER A O 1
ATOM 1426 N N . GLY A 1 181 ? 14.888 19.467 -7.848 1.00 65.81 181 GLY A N 1
ATOM 1427 C CA . GLY A 1 181 ? 13.528 19.064 -7.514 1.00 65.81 181 GLY A CA 1
ATOM 1428 C C . GLY A 1 181 ? 12.770 18.565 -8.747 1.00 65.81 181 GLY A C 1
ATOM 1429 O O . GLY A 1 181 ? 12.594 19.298 -9.716 1.00 65.81 181 GLY A O 1
ATOM 1430 N N . SER A 1 182 ? 12.371 17.297 -8.739 1.00 76.88 182 SER A N 1
ATOM 1431 C CA . SER A 1 182 ? 11.927 16.575 -9.934 1.00 76.88 182 SER A CA 1
ATOM 1432 C C . SER A 1 182 ? 10.825 15.573 -9.614 1.00 76.88 182 SER A C 1
ATOM 1434 O O . SER A 1 182 ? 10.637 15.182 -8.462 1.00 76.88 182 SER A O 1
ATOM 1436 N N . ASP A 1 183 ? 10.091 15.176 -10.656 1.00 88.69 183 ASP A N 1
ATOM 1437 C CA . ASP A 1 183 ? 9.123 14.083 -10.593 1.00 88.69 183 ASP A CA 1
ATOM 1438 C C . ASP A 1 183 ? 9.761 12.844 -9.950 1.00 88.69 183 ASP A C 1
ATOM 1440 O O . ASP A 1 183 ? 10.896 12.469 -10.269 1.00 88.69 183 ASP A O 1
ATOM 1444 N N . THR A 1 184 ? 9.008 12.191 -9.066 1.00 91.56 184 THR A N 1
ATOM 1445 C CA . THR A 1 184 ? 9.443 10.950 -8.425 1.00 91.56 184 THR A CA 1
ATOM 1446 C C . THR A 1 184 ? 8.732 9.774 -9.078 1.00 91.56 184 THR A C 1
ATOM 1448 O O . THR A 1 184 ? 7.508 9.683 -9.069 1.00 91.56 184 THR A O 1
ATOM 1451 N N . THR A 1 185 ? 9.508 8.853 -9.638 1.00 94.25 185 THR A N 1
ATOM 1452 C CA . THR A 1 185 ? 9.019 7.641 -10.293 1.00 94.25 185 THR A CA 1
ATOM 1453 C C . THR A 1 185 ? 9.300 6.428 -9.422 1.00 94.25 185 THR A C 1
ATOM 1455 O O . THR A 1 185 ? 10.402 6.261 -8.898 1.00 94.25 185 THR A O 1
ATOM 1458 N N . VAL A 1 186 ? 8.297 5.569 -9.280 1.00 97.25 186 VAL A N 1
ATOM 1459 C CA . VAL A 1 186 ? 8.461 4.207 -8.784 1.00 97.25 186 VAL A CA 1
ATOM 1460 C C . VAL A 1 186 ? 8.513 3.249 -9.963 1.00 97.25 186 VAL A C 1
ATOM 1462 O O . VAL A 1 186 ? 7.665 3.303 -10.853 1.00 97.25 186 VAL A O 1
ATOM 1465 N N . THR A 1 187 ? 9.487 2.348 -9.923 1.00 98.25 187 THR A N 1
ATOM 1466 C CA . THR A 1 187 ? 9.613 1.211 -10.833 1.00 98.25 187 THR A CA 1
ATOM 1467 C C . THR A 1 187 ? 9.304 -0.060 -10.066 1.00 98.25 187 THR A C 1
ATOM 1469 O O . THR A 1 187 ? 9.934 -0.319 -9.039 1.00 98.25 187 THR A O 1
ATOM 1472 N N . ILE A 1 188 ? 8.374 -0.864 -10.572 1.00 98.69 188 ILE A N 1
ATOM 1473 C CA . ILE A 1 188 ? 8.063 -2.196 -10.053 1.00 98.69 188 ILE A CA 1
ATOM 1474 C C . ILE A 1 188 ? 8.462 -3.234 -11.086 1.00 98.69 188 ILE A C 1
ATOM 1476 O O . ILE A 1 188 ? 8.087 -3.133 -12.250 1.00 98.69 188 ILE A O 1
ATOM 1480 N N . ARG A 1 189 ? 9.195 -4.249 -10.639 1.00 98.69 189 ARG A N 1
ATOM 1481 C CA . ARG A 1 189 ? 9.722 -5.318 -11.476 1.00 98.69 189 ARG A CA 1
ATOM 1482 C C . ARG A 1 189 ? 9.244 -6.680 -11.016 1.00 98.69 189 ARG A C 1
ATOM 1484 O O . ARG A 1 189 ? 9.312 -6.998 -9.827 1.00 98.69 189 ARG A O 1
ATOM 1491 N N . TYR A 1 190 ? 8.855 -7.497 -11.983 1.00 98.62 190 TYR A N 1
ATOM 1492 C CA . TYR A 1 190 ? 8.658 -8.929 -11.817 1.00 98.62 190 TYR A CA 1
ATOM 1493 C C . TYR A 1 190 ? 9.783 -9.687 -12.520 1.00 98.62 190 TYR A C 1
ATOM 1495 O O . TYR A 1 190 ? 10.220 -9.296 -13.601 1.00 98.62 190 TYR A O 1
ATOM 1503 N N . ASP A 1 191 ? 10.226 -10.786 -11.917 1.00 98.12 191 ASP A N 1
ATOM 1504 C CA . ASP A 1 191 ? 11.197 -11.710 -12.494 1.00 98.12 191 ASP A CA 1
ATOM 1505 C C . ASP A 1 191 ? 10.807 -13.145 -12.114 1.00 98.12 191 ASP A C 1
ATOM 1507 O O . ASP A 1 191 ? 10.658 -13.474 -10.930 1.00 98.12 191 ASP A O 1
ATOM 1511 N N . SER A 1 192 ? 10.646 -13.993 -13.127 1.00 97.31 192 SER A N 1
ATOM 1512 C CA . SER A 1 192 ? 10.213 -15.388 -12.987 1.00 97.31 192 SER A CA 1
ATOM 1513 C C . SER A 1 192 ? 11.213 -16.210 -12.167 1.00 97.31 192 SER A C 1
ATOM 1515 O O . SER A 1 192 ? 10.822 -17.099 -11.416 1.00 97.31 192 SER A O 1
ATOM 1517 N N . SER A 1 193 ? 12.509 -15.872 -12.220 1.00 96.94 193 SER A N 1
ATOM 1518 C CA . SER A 1 193 ? 13.552 -16.553 -11.440 1.00 96.94 193 SER A CA 1
ATOM 1519 C C . SER A 1 193 ? 13.397 -16.364 -9.926 1.00 96.94 193 SER A C 1
ATOM 1521 O O . SER A 1 193 ? 13.883 -17.187 -9.156 1.00 96.94 193 SER A O 1
ATOM 1523 N N . ASN A 1 194 ? 12.687 -15.316 -9.495 1.00 97.25 194 ASN A N 1
ATOM 1524 C CA . ASN A 1 194 ? 12.378 -15.045 -8.090 1.00 97.25 194 ASN A CA 1
ATOM 1525 C C . ASN A 1 194 ? 11.030 -15.639 -7.648 1.00 97.25 194 ASN A C 1
ATOM 1527 O O . ASN A 1 194 ? 10.650 -15.481 -6.489 1.00 97.25 194 ASN A O 1
ATOM 1531 N N . ASN A 1 195 ? 10.307 -16.286 -8.566 1.00 97.69 195 ASN A N 1
ATOM 1532 C CA . ASN A 1 195 ? 8.948 -16.794 -8.387 1.00 97.69 195 ASN A CA 1
ATOM 1533 C C . ASN A 1 195 ? 8.808 -18.219 -8.960 1.00 97.69 195 ASN A C 1
ATOM 1535 O O . ASN A 1 195 ? 7.778 -18.558 -9.531 1.00 97.69 195 ASN A O 1
ATOM 1539 N N . GLN A 1 196 ? 9.843 -19.053 -8.819 1.00 96.00 196 GLN A N 1
ATOM 1540 C CA . GLN A 1 196 ? 9.909 -20.396 -9.424 1.00 96.00 196 GLN A CA 1
ATOM 1541 C C . GLN A 1 196 ? 8.805 -21.349 -8.941 1.00 96.00 196 GLN A C 1
ATOM 1543 O O . GLN A 1 196 ? 8.428 -22.266 -9.665 1.00 96.00 196 GLN A O 1
ATOM 1548 N N . ASP A 1 197 ? 8.275 -21.111 -7.739 1.00 94.00 197 ASP A N 1
ATOM 1549 C CA . ASP A 1 197 ? 7.197 -21.908 -7.146 1.00 94.00 197 ASP A CA 1
ATOM 1550 C C . ASP A 1 197 ? 5.798 -21.472 -7.609 1.00 94.00 197 ASP A C 1
ATOM 1552 O O . ASP A 1 197 ? 4.809 -22.124 -7.269 1.00 94.00 197 ASP A O 1
ATOM 1556 N N . LEU A 1 198 ? 5.686 -20.369 -8.363 1.00 96.19 198 LEU A N 1
ATOM 1557 C CA . LEU A 1 198 ? 4.420 -19.944 -8.948 1.00 96.19 198 LEU A CA 1
ATOM 1558 C C . LEU A 1 198 ? 4.054 -20.934 -10.069 1.00 96.19 198 LEU A C 1
ATOM 1560 O O . LEU A 1 198 ? 4.820 -21.069 -11.024 1.00 96.19 198 LEU A O 1
ATOM 1564 N N . PRO A 1 199 ? 2.914 -21.644 -9.989 1.00 95.56 199 PRO A N 1
ATOM 1565 C CA . PRO A 1 199 ? 2.517 -22.566 -11.048 1.00 95.56 199 PRO A CA 1
ATOM 1566 C C . PRO A 1 199 ? 2.273 -21.853 -12.384 1.00 95.56 199 PRO A C 1
ATOM 1568 O O . PRO A 1 199 ? 2.113 -20.634 -12.440 1.00 95.56 199 PRO A O 1
ATOM 1571 N N . ALA A 1 200 ? 2.214 -22.625 -13.469 1.00 95.12 200 ALA A N 1
ATOM 1572 C CA . ALA A 1 200 ? 1.769 -22.095 -14.752 1.00 95.12 200 ALA A CA 1
ATOM 1573 C C . ALA A 1 200 ? 0.295 -21.665 -14.668 1.00 95.12 200 ALA A C 1
ATOM 1575 O O . ALA A 1 200 ? -0.535 -22.384 -14.092 1.00 95.12 200 ALA A O 1
ATOM 1576 N N . GLY A 1 201 ? -0.033 -20.518 -15.256 1.00 96.19 201 GLY A N 1
ATOM 1577 C CA . GLY A 1 201 ? -1.390 -19.981 -15.246 1.00 96.19 201 GLY A CA 1
ATOM 1578 C C . GLY A 1 201 ? -1.468 -18.460 -15.247 1.00 96.19 201 GLY A C 1
ATOM 1579 O O . GLY A 1 201 ? -0.470 -17.751 -15.313 1.00 96.19 201 GLY A O 1
ATOM 1580 N N . GLU A 1 202 ? -2.698 -17.966 -15.162 1.00 98.12 202 GLU A N 1
ATOM 1581 C CA . GLU A 1 202 ? -3.010 -16.541 -15.171 1.00 98.12 202 GLU A CA 1
ATOM 1582 C C . GLU A 1 202 ? -3.348 -16.052 -13.763 1.00 98.12 202 GLU A C 1
ATOM 1584 O O . GLU A 1 202 ? -4.132 -16.688 -13.050 1.00 98.12 202 GLU A O 1
ATOM 1589 N N . TYR A 1 203 ? -2.753 -14.922 -13.384 1.00 98.50 203 TYR A N 1
ATOM 1590 C CA . TYR A 1 203 ? -2.832 -14.340 -12.052 1.00 98.50 203 TYR A CA 1
ATOM 1591 C C . TYR A 1 203 ? -3.134 -12.847 -12.109 1.00 98.50 203 TYR A C 1
ATOM 1593 O O . TYR A 1 203 ? -2.534 -12.119 -12.903 1.00 98.50 203 TYR A O 1
ATOM 1601 N N . HIS A 1 204 ? -3.989 -12.387 -11.196 1.00 98.25 204 HIS A N 1
ATOM 1602 C CA . HIS A 1 204 ? -4.340 -10.980 -11.042 1.00 98.25 204 HIS A CA 1
ATOM 1603 C C . HIS A 1 204 ? -4.209 -10.516 -9.595 1.00 98.25 204 HIS A C 1
ATOM 1605 O O . HIS A 1 204 ? -4.489 -11.262 -8.659 1.00 98.25 204 HIS A O 1
ATOM 1611 N N . GLY A 1 205 ? -3.823 -9.265 -9.393 1.00 97.81 205 GLY A N 1
ATOM 1612 C CA . GLY A 1 205 ? -3.775 -8.656 -8.068 1.00 97.81 205 GLY A CA 1
ATOM 1613 C C . GLY A 1 205 ? -3.528 -7.161 -8.151 1.00 97.81 205 GLY A C 1
ATOM 1614 O O . GLY A 1 205 ? -3.445 -6.595 -9.240 1.00 97.81 205 GLY A O 1
ATOM 1615 N N . VAL A 1 206 ? -3.395 -6.518 -6.995 1.00 98.38 206 VAL A N 1
ATOM 1616 C CA . VAL A 1 206 ? -3.035 -5.101 -6.926 1.00 98.38 206 VAL A CA 1
ATOM 1617 C C . VAL A 1 206 ? -1.975 -4.914 -5.851 1.00 98.38 206 VAL A C 1
ATOM 1619 O O . VAL A 1 206 ? -2.166 -5.295 -4.697 1.00 98.38 206 VAL A O 1
ATOM 1622 N N . LEU A 1 207 ? -0.845 -4.322 -6.230 1.00 98.44 207 LEU A N 1
ATOM 1623 C CA . LEU A 1 207 ? 0.128 -3.806 -5.276 1.00 98.44 207 LEU A CA 1
ATOM 1624 C C . LEU A 1 207 ? -0.264 -2.370 -4.926 1.00 98.44 207 LEU A C 1
ATOM 1626 O O . LEU A 1 207 ? -0.270 -1.493 -5.790 1.00 98.44 207 LEU A O 1
ATOM 1630 N N . HIS A 1 208 ? -0.551 -2.143 -3.647 1.00 97.75 208 HIS A N 1
ATOM 1631 C CA . HIS A 1 208 ? -0.842 -0.824 -3.098 1.00 97.75 208 HIS A CA 1
ATOM 1632 C C . HIS A 1 208 ? 0.403 -0.237 -2.437 1.00 97.75 208 HIS A C 1
ATOM 1634 O O . HIS A 1 208 ? 0.926 -0.793 -1.466 1.00 97.75 208 HIS A O 1
ATOM 1640 N N . LEU A 1 209 ? 0.846 0.907 -2.943 1.00 98.25 209 LEU A N 1
ATOM 1641 C CA . LEU A 1 209 ? 1.868 1.744 -2.334 1.00 98.25 209 LEU A CA 1
ATOM 1642 C C . LEU A 1 209 ? 1.261 3.083 -1.915 1.00 98.25 209 LEU A C 1
ATOM 1644 O O . LEU A 1 209 ? 0.257 3.537 -2.463 1.00 98.25 209 LEU A O 1
ATOM 1648 N N . ILE A 1 210 ? 1.912 3.725 -0.956 1.00 97.00 210 ILE A N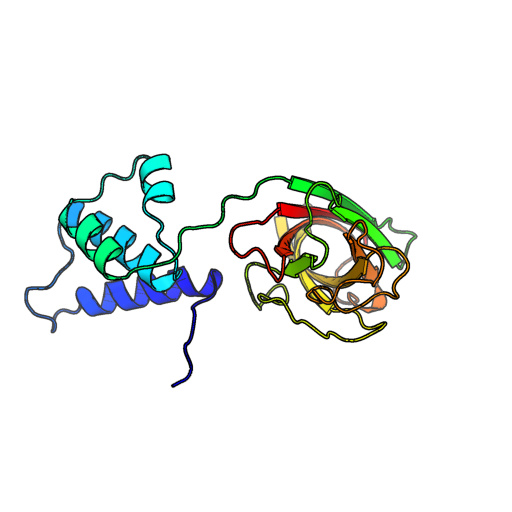 1
ATOM 1649 C CA . ILE A 1 210 ? 1.587 5.064 -0.481 1.00 97.00 210 ILE A CA 1
ATOM 1650 C C . ILE A 1 210 ? 2.801 5.939 -0.758 1.00 97.00 210 ILE A C 1
ATOM 1652 O O . ILE A 1 210 ? 3.885 5.686 -0.224 1.00 97.00 210 ILE A O 1
ATOM 1656 N N . ALA A 1 211 ? 2.626 6.962 -1.586 1.00 95.81 211 ALA A N 1
ATOM 1657 C CA . ALA A 1 211 ? 3.602 8.030 -1.712 1.00 95.81 211 ALA A CA 1
ATOM 1658 C C . ALA A 1 211 ? 3.511 8.924 -0.473 1.00 95.81 211 ALA A C 1
ATOM 1660 O O . ALA A 1 211 ? 2.419 9.327 -0.072 1.00 95.81 211 ALA A O 1
ATOM 1661 N N . ARG A 1 212 ? 4.655 9.211 0.149 1.00 94.31 212 ARG A N 1
ATOM 1662 C CA . ARG A 1 212 ? 4.770 10.141 1.277 1.00 94.31 212 ARG A CA 1
ATOM 1663 C C . ARG A 1 212 ? 5.971 11.041 1.069 1.00 94.31 212 ARG A C 1
ATOM 1665 O O . ARG A 1 212 ? 6.979 10.592 0.527 1.00 94.31 212 ARG A O 1
ATOM 1672 N N . ASP A 1 213 ? 5.870 12.269 1.551 1.00 92.31 213 ASP A N 1
ATOM 1673 C CA . ASP A 1 213 ? 6.973 13.222 1.557 1.00 92.31 213 ASP A CA 1
ATOM 1674 C C . ASP A 1 213 ? 7.643 13.253 2.940 1.00 92.31 213 ASP A C 1
ATOM 1676 O O . ASP A 1 213 ? 6.982 13.095 3.966 1.00 92.31 213 ASP A O 1
ATOM 1680 N N . TRP A 1 214 ? 8.965 13.425 2.972 1.00 92.44 214 TRP A N 1
ATOM 1681 C CA . TRP A 1 214 ? 9.737 13.468 4.221 1.00 92.44 214 TRP A CA 1
ATOM 1682 C C . TRP A 1 214 ? 9.437 14.688 5.099 1.00 92.44 214 TRP A C 1
ATOM 1684 O O . TRP A 1 214 ? 9.602 14.624 6.315 1.00 92.44 214 TRP A O 1
ATOM 1694 N N . HIS A 1 215 ? 9.064 15.813 4.490 1.00 89.94 215 HIS A N 1
ATOM 1695 C CA . HIS A 1 215 ? 8.868 17.091 5.170 1.00 89.94 215 HIS A CA 1
ATOM 1696 C C . HIS A 1 215 ? 7.390 17.441 5.355 1.00 89.94 215 HIS A C 1
ATOM 1698 O O . HIS A 1 215 ? 7.062 18.226 6.246 1.00 89.94 215 HIS A O 1
ATOM 1704 N N . ASN A 1 216 ? 6.498 16.861 4.549 1.00 88.94 216 ASN A N 1
ATOM 1705 C CA . ASN A 1 216 ? 5.059 17.054 4.661 1.00 88.94 216 ASN A CA 1
ATOM 1706 C C . ASN A 1 216 ? 4.347 15.791 5.168 1.00 88.94 216 ASN A C 1
ATOM 1708 O O . ASN A 1 216 ? 3.859 14.965 4.397 1.00 88.94 216 ASN A O 1
ATOM 1712 N N . ASP A 1 217 ? 4.212 15.699 6.491 1.00 85.19 217 ASP A N 1
ATOM 1713 C CA . ASP A 1 217 ? 3.509 14.605 7.168 1.00 85.19 217 ASP A CA 1
ATOM 1714 C C . ASP A 1 217 ? 1.987 14.586 6.939 1.00 85.19 217 ASP A C 1
ATOM 1716 O O . ASP A 1 217 ? 1.336 13.623 7.336 1.00 85.19 217 ASP A O 1
ATOM 1720 N N . ASN A 1 218 ? 1.415 15.609 6.294 1.00 87.88 218 ASN A N 1
ATOM 1721 C CA . ASN A 1 218 ? -0.020 15.711 6.005 1.00 87.88 218 ASN A CA 1
ATOM 1722 C C . ASN A 1 218 ? -0.361 15.420 4.539 1.00 87.88 218 ASN A C 1
ATOM 1724 O O . ASN A 1 218 ? -1.508 15.603 4.134 1.00 87.88 218 ASN A O 1
ATOM 1728 N N . TRP A 1 219 ? 0.613 14.990 3.737 1.00 91.31 219 TRP A N 1
ATOM 1729 C CA . TRP A 1 219 ? 0.402 14.654 2.335 1.00 91.31 219 TRP A CA 1
ATOM 1730 C C . TRP A 1 219 ? 0.635 13.167 2.077 1.00 91.31 219 TRP A C 1
ATOM 1732 O O . TRP A 1 219 ? 1.561 12.548 2.611 1.00 91.31 219 TRP A O 1
ATOM 1742 N N . SER A 1 220 ? -0.217 12.599 1.226 1.00 93.19 220 SER A N 1
ATOM 1743 C CA . SER A 1 220 ? 0.006 11.291 0.628 1.00 93.19 220 SER A CA 1
ATOM 1744 C C . SER A 1 220 ? -0.734 11.162 -0.696 1.00 93.19 220 SER A C 1
ATOM 1746 O O . SER A 1 220 ? -1.763 11.805 -0.892 1.00 93.19 220 SER A O 1
ATOM 1748 N N . GLU A 1 221 ? -0.259 10.273 -1.559 1.00 94.81 221 GLU A N 1
ATOM 1749 C CA . GLU A 1 221 ? -1.005 9.804 -2.728 1.00 94.81 221 GLU A CA 1
ATOM 1750 C C . GLU A 1 221 ? -1.012 8.277 -2.775 1.00 94.81 221 GLU A C 1
ATOM 1752 O O . GLU A 1 221 ? -0.035 7.619 -2.402 1.00 94.81 221 GLU A O 1
ATOM 1757 N N . ASN A 1 222 ? -2.107 7.703 -3.269 1.00 96.88 222 ASN A N 1
ATOM 1758 C CA . ASN A 1 222 ? -2.156 6.272 -3.539 1.00 96.88 222 ASN A CA 1
ATOM 1759 C C . ASN A 1 222 ? -1.418 5.969 -4.842 1.00 96.88 222 ASN A C 1
ATOM 1761 O O . ASN A 1 222 ? -1.645 6.619 -5.863 1.00 96.88 222 ASN A O 1
ATOM 1765 N N . VAL A 1 223 ? -0.591 4.930 -4.835 1.00 98.00 223 VAL A N 1
ATOM 1766 C CA . VAL A 1 223 ? 0.083 4.442 -6.038 1.00 98.00 223 VAL A CA 1
ATOM 1767 C C . VAL A 1 223 ? -0.225 2.966 -6.206 1.00 98.00 223 VAL A C 1
ATOM 1769 O O . VAL A 1 223 ? 0.263 2.123 -5.455 1.00 98.00 223 VAL A O 1
ATOM 1772 N N . ASN A 1 224 ? -1.060 2.657 -7.193 1.00 98.31 224 ASN A N 1
ATOM 1773 C CA . ASN A 1 224 ? -1.566 1.308 -7.414 1.00 98.31 224 ASN A CA 1
ATOM 1774 C C . ASN A 1 224 ? -0.933 0.684 -8.657 1.00 98.31 224 ASN A C 1
ATOM 1776 O O . ASN A 1 224 ? -0.946 1.270 -9.737 1.00 98.31 224 ASN A O 1
ATOM 1780 N N . PHE A 1 225 ? -0.433 -0.537 -8.519 1.00 98.69 225 PHE A N 1
ATOM 1781 C CA . PHE A 1 225 ? -0.006 -1.352 -9.650 1.00 98.69 225 PHE A CA 1
ATOM 1782 C C . PHE A 1 225 ? -0.975 -2.512 -9.815 1.00 98.69 225 PHE A C 1
ATOM 1784 O O . PHE A 1 225 ? -0.984 -3.429 -8.993 1.00 98.69 225 PHE A O 1
ATOM 1791 N N . ASN A 1 226 ? -1.777 -2.474 -10.877 1.00 98.62 226 ASN A N 1
ATOM 1792 C CA . ASN A 1 226 ? -2.570 -3.622 -11.295 1.00 98.62 226 ASN A CA 1
ATOM 1793 C C . ASN A 1 226 ? -1.612 -4.676 -11.841 1.00 98.62 226 ASN A C 1
ATOM 1795 O O . ASN A 1 226 ? -0.803 -4.387 -12.719 1.00 98.62 226 ASN A O 1
ATOM 1799 N N . ILE A 1 227 ? -1.672 -5.877 -11.292 1.00 98.62 227 ILE A N 1
ATOM 1800 C CA . ILE A 1 227 ? -0.780 -6.971 -11.651 1.00 98.62 227 ILE A CA 1
ATOM 1801 C C . ILE A 1 227 ? -1.559 -7.939 -12.514 1.00 98.62 227 ILE A C 1
ATOM 1803 O O . ILE A 1 227 ? -2.622 -8.410 -12.109 1.00 98.62 227 ILE A O 1
ATOM 1807 N N . HIS A 1 228 ? -0.984 -8.267 -13.661 1.00 98.44 228 HIS A N 1
ATOM 1808 C CA . HIS A 1 228 ? -1.422 -9.354 -14.511 1.00 98.44 228 HIS A CA 1
ATOM 1809 C C . HIS A 1 228 ? -0.207 -10.164 -14.948 1.00 98.44 228 HIS A C 1
ATOM 1811 O O . HIS A 1 228 ? 0.737 -9.653 -15.551 1.00 98.44 228 HIS A O 1
ATOM 1817 N N . ILE A 1 229 ? -0.195 -11.437 -14.569 1.00 98.31 229 ILE A N 1
ATOM 1818 C CA . ILE A 1 229 ? 0.912 -12.352 -14.836 1.00 98.31 229 ILE A CA 1
ATOM 1819 C C . ILE A 1 229 ? 0.331 -13.583 -15.511 1.00 98.31 229 ILE A C 1
ATOM 1821 O O . ILE A 1 229 ? -0.468 -14.299 -14.916 1.00 98.31 229 ILE A O 1
ATOM 1825 N N . ASN A 1 230 ? 0.772 -13.844 -16.734 1.00 97.00 230 ASN A N 1
ATOM 1826 C CA . ASN A 1 230 ? 0.587 -15.113 -17.415 1.00 97.00 230 ASN A CA 1
ATOM 1827 C C . ASN A 1 230 ? 1.902 -15.893 -17.319 1.00 97.00 230 ASN A C 1
ATOM 1829 O O . ASN A 1 230 ? 2.866 -15.591 -18.033 1.00 97.00 230 ASN A O 1
ATOM 1833 N N . ASN A 1 231 ? 1.972 -16.805 -16.353 1.00 91.19 231 ASN A N 1
ATOM 1834 C CA . ASN A 1 231 ? 3.161 -17.582 -16.024 1.00 91.19 231 ASN A CA 1
ATOM 1835 C C . ASN A 1 231 ? 3.249 -18.866 -16.844 1.00 91.19 231 ASN A C 1
ATOM 1837 O O . ASN A 1 231 ? 2.267 -19.647 -16.826 1.00 91.19 231 ASN A O 1
#

Foldseek 3Di:
DPPPQAFPVCLVVQLVVVQCVQCPPVNPPSHQPDPQSVLLSCQLSSCVNNQANCPVVCVVVVRDHDPVSVVSSVVSVGHHDQDAPAAWEWEWAADPPDQKTKIKTKDFLPDPLQQKFKADSDVQFWHHAADQDFAFVDWTWGWWWKAFPVRDIDIFIKTKWKDFDPDGIGYRRHRHGDPPRGIIMMMIMHGCVRVVVDDAGKIWGKDWMWMDGPVDPNHIHIYIYIYIHRD

InterPro domains:
  IPR042279 Peptidase M60, enhancin-like domain 3 [G3DSA:1.10.390.30] (2-100)

Secondary structure (DSSP, 8-state):
-------GGGHHHHHHHHHHHHT-GGGTT----SHHHHHHHHHHHHHHHHTSB-HHHHHHTT----HHHHHHHHHTTPPBPPPPSEEEEEEEEE-TT-SEEEEEEEE--SSS-TTEEEE-S-TTTS--S-BSS--BT--EEEEEEEEETT--EEEEEEEEEEEETTSPPEETTB-PPP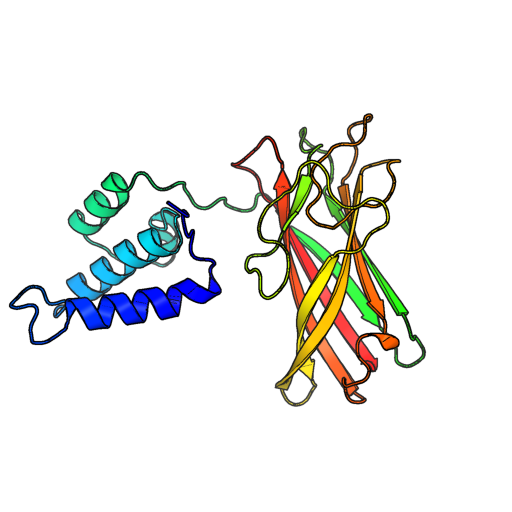SS---EEEEEEEEGGG-TTSPSSEEEEEEEEEEEESS-TT-EEEEEEEEEEE-

pLDDT: mean 90.36, std 12.61, range [28.67, 98.75]